Protein AF-X0U096-F1 (afdb_monomer)

Secondary structure (DSSP, 8-state):
-HHHHHHTT--EEEESSS--PPPTTPEEEE-S--SS-EEETTTTEEE--HHHHS--------PPPPPTTTTTTTT--TT-EEEETTTEEEEEEEEEEEEETTEEEEEEEEE-GGG-EEEEEGGGGGGEEE---SSSPPPPPPPTT-THHHHHHHHHHHHHHHHHHHHHHHHHHHHHS--PPPPPP-HHHHHHHTT--SPPPHHHHHHHH-

Solvent-accessible surface area (backbone atoms only — not comparable to full-atom values): 13292 Å² total; per-residue (Å²): 110,70,75,59,34,62,74,66,76,47,58,68,46,83,43,96,58,100,82,73,82,66,58,96,90,44,46,69,50,70,85,75,94,61,88,66,51,54,71,42,78,92,77,73,46,77,47,76,19,70,59,73,74,53,76,75,85,74,81,76,79,80,74,76,82,74,67,74,82,71,57,62,65,80,74,66,50,65,74,38,50,28,32,33,79,83,56,32,37,26,34,30,60,44,81,45,80,45,79,54,94,93,37,84,43,57,25,35,38,31,37,29,37,92,75,40,76,45,77,43,48,63,89,55,46,87,47,49,44,68,57,78,76,90,71,89,77,81,81,77,56,29,45,80,95,48,66,64,44,57,52,48,52,53,53,49,50,54,50,51,54,50,52,52,52,52,50,52,49,53,52,53,52,58,70,72,49,85,77,86,80,81,75,82,81,54,73,68,53,57,56,55,59,67,69,52,94,67,85,78,48,74,70,52,56,50,63,75,72,107

Foldseek 3Di:
DVVVCVVVVQAEDEDADPDDDDDDRYHYDYDDDDDAKDDDVVVRDTGGDPCNVDVDPPPPPDDDPPPVLPPQPVPDDQQFWKQFQPQGIWGWHAKDWDQDPNDTFIWTWTAFPPRDIDTHGPVRCSRMGGDDDPDDDDDHGGDPPDCVVVVVVVVVVVVVVVVVVVVVVVVVVVVPDDDDDDDDDDPVVVVVVVVDPDDDDPVRVVVVVD

Mean predicted aligned error: 16.69 Å

pLDDT: mean 80.75, std 14.33, range [48.0, 97.06]

Organism: NCBI:txid412755

Structure (mmCIF, N/CA/C/O backbone):
data_AF-X0U096-F1
#
_entry.id   AF-X0U096-F1
#
loop_
_atom_site.group_PDB
_atom_site.id
_atom_site.type_symbol
_atom_site.label_atom_id
_atom_site.label_alt_id
_atom_site.label_comp_id
_atom_site.label_asym_id
_atom_site.label_entity_id
_atom_site.label_seq_id
_atom_site.pdbx_PDB_ins_code
_atom_site.Cartn_x
_atom_site.Cartn_y
_atom_site.Cartn_z
_atom_site.occupancy
_atom_site.B_iso_or_equiv
_atom_site.auth_seq_id
_atom_site.auth_comp_id
_atom_site.auth_asym_id
_atom_site.auth_atom_id
_atom_site.pdbx_PDB_model_num
ATOM 1 N N . MET A 1 1 ? 31.420 -24.466 -27.123 1.00 56.25 1 MET A N 1
ATOM 2 C CA . MET A 1 1 ? 31.972 -25.836 -27.016 1.00 56.25 1 MET A CA 1
ATOM 3 C C . MET A 1 1 ? 33.242 -26.018 -27.847 1.00 56.25 1 MET A C 1
ATOM 5 O O . MET A 1 1 ? 34.241 -26.446 -27.288 1.00 56.25 1 MET A O 1
ATOM 9 N N . ALA A 1 2 ? 33.262 -25.615 -29.121 1.00 57.03 2 ALA A N 1
ATOM 10 C CA . ALA A 1 2 ? 34.459 -25.670 -29.972 1.00 57.03 2 ALA A CA 1
ATOM 11 C C . ALA A 1 2 ? 35.692 -24.936 -29.416 1.00 57.03 2 ALA A C 1
ATOM 13 O O . ALA A 1 2 ? 36.782 -25.500 -29.385 1.00 57.03 2 ALA A O 1
ATOM 14 N N . SER A 1 3 ? 35.507 -23.735 -28.854 1.00 54.22 3 SER A N 1
ATOM 15 C CA . SER A 1 3 ? 36.596 -22.979 -28.210 1.00 54.22 3 SER A CA 1
ATOM 16 C C . SER A 1 3 ? 37.216 -23.683 -26.993 1.00 54.22 3 SER A C 1
ATOM 18 O O . SER A 1 3 ? 38.360 -23.419 -26.640 1.00 54.22 3 SER A O 1
ATOM 20 N N . LEU A 1 4 ? 36.464 -24.573 -26.340 1.00 59.16 4 LEU A N 1
ATOM 21 C CA . LEU A 1 4 ? 36.874 -25.313 -25.141 1.00 59.16 4 LEU A CA 1
ATOM 22 C C . LEU A 1 4 ? 37.664 -26.579 -25.524 1.00 59.16 4 LEU A C 1
ATOM 24 O O . LEU A 1 4 ? 38.603 -26.974 -24.834 1.00 59.16 4 LEU A O 1
ATOM 28 N N . LEU A 1 5 ? 37.329 -27.173 -26.675 1.00 58.59 5 LEU A N 1
ATOM 29 C CA . LEU A 1 5 ? 38.036 -28.315 -27.265 1.00 58.59 5 LEU A CA 1
ATOM 30 C C . LEU A 1 5 ? 39.366 -27.900 -27.908 1.00 58.59 5 LEU A C 1
ATOM 32 O O . LEU A 1 5 ? 40.361 -28.605 -27.762 1.00 58.59 5 LEU A O 1
ATOM 36 N N . SER A 1 6 ? 39.432 -26.717 -28.532 1.00 60.00 6 SER A N 1
ATOM 37 C CA . SER A 1 6 ? 40.699 -26.169 -29.035 1.00 60.00 6 SER A CA 1
ATOM 38 C C . SER A 1 6 ? 41.692 -25.839 -27.915 1.00 60.00 6 SER A C 1
ATOM 40 O O . SER A 1 6 ? 42.894 -25.993 -28.099 1.00 60.00 6 SER A O 1
ATOM 42 N N . GLN A 1 7 ? 41.205 -25.402 -26.747 1.00 53.94 7 GLN A N 1
ATOM 43 C CA . GLN A 1 7 ? 42.040 -25.112 -25.572 1.00 53.94 7 GLN A CA 1
ATOM 44 C C . GLN A 1 7 ? 42.578 -26.370 -24.874 1.00 53.94 7 GLN A C 1
ATOM 46 O O . GLN A 1 7 ? 43.543 -26.274 -24.123 1.00 53.94 7 GLN A O 1
ATOM 51 N N . SER A 1 8 ? 41.970 -27.535 -25.113 1.00 55.09 8 SER A N 1
ATOM 52 C CA . SER A 1 8 ? 42.348 -28.820 -24.505 1.00 55.09 8 SER A CA 1
ATOM 53 C C . SER A 1 8 ? 43.098 -29.755 -25.465 1.00 55.09 8 SER A C 1
ATOM 55 O O . SER A 1 8 ? 43.279 -30.926 -25.146 1.00 55.09 8 SER A O 1
ATOM 57 N N . GLU A 1 9 ? 43.547 -29.245 -26.622 1.00 54.66 9 GLU A N 1
ATOM 58 C CA . GLU A 1 9 ? 44.253 -30.000 -27.677 1.00 54.66 9 GLU A CA 1
ATOM 59 C C . GLU A 1 9 ? 43.482 -31.229 -28.201 1.00 54.66 9 GLU A C 1
ATOM 61 O O . GLU A 1 9 ? 44.068 -32.198 -28.686 1.00 54.66 9 GLU A O 1
ATOM 66 N N . ILE A 1 10 ? 42.147 -31.195 -28.148 1.00 62.75 10 ILE A N 1
ATOM 67 C CA . ILE A 1 10 ? 41.306 -32.282 -28.655 1.00 62.75 10 ILE A CA 1
ATOM 68 C C . ILE A 1 10 ? 40.981 -32.020 -30.129 1.00 62.75 10 ILE A C 1
ATOM 70 O O . ILE A 1 10 ? 40.383 -30.996 -30.485 1.00 62.75 10 ILE A O 1
ATOM 74 N N . LEU A 1 11 ? 41.357 -32.971 -30.991 1.00 61.31 11 LEU A N 1
ATOM 75 C CA . LEU A 1 11 ? 41.028 -32.951 -32.415 1.00 61.31 11 LEU A CA 1
ATOM 76 C C . LEU A 1 11 ? 39.510 -32.951 -32.586 1.00 61.31 11 LEU A C 1
ATOM 78 O O . LEU A 1 11 ? 38.836 -33.909 -32.197 1.00 61.31 11 LEU A O 1
ATOM 82 N N . HIS A 1 12 ? 38.983 -31.877 -33.176 1.00 60.69 12 HIS A N 1
ATOM 83 C CA . HIS A 1 12 ? 37.559 -31.762 -33.434 1.00 60.69 12 HIS A CA 1
ATOM 84 C C . HIS A 1 12 ? 37.235 -31.264 -34.837 1.00 60.69 12 HIS A C 1
ATOM 86 O O . HIS A 1 12 ? 38.002 -30.516 -35.442 1.00 60.69 12 HIS A O 1
ATOM 92 N N . LEU A 1 13 ? 36.078 -31.691 -35.342 1.00 64.19 13 LEU A N 1
ATOM 93 C CA . LEU A 1 13 ? 35.561 -31.301 -36.649 1.00 64.19 13 LEU A CA 1
ATOM 94 C C . LEU A 1 13 ? 34.162 -30.708 -36.479 1.00 64.19 13 LEU A C 1
ATOM 96 O O . LEU A 1 13 ? 33.271 -31.350 -35.921 1.00 64.19 13 LEU A O 1
ATOM 100 N N . GLU A 1 14 ? 33.976 -29.472 -36.934 1.00 57.06 14 GLU A N 1
ATOM 101 C CA . GLU A 1 14 ? 32.668 -28.818 -36.970 1.00 57.06 14 GLU A CA 1
ATOM 102 C C . GLU A 1 14 ? 31.986 -29.133 -38.298 1.00 57.06 14 GLU A C 1
ATOM 104 O O . GLU A 1 14 ? 32.526 -28.848 -39.368 1.00 57.06 14 GLU A O 1
ATOM 109 N N . SER A 1 15 ? 30.791 -29.717 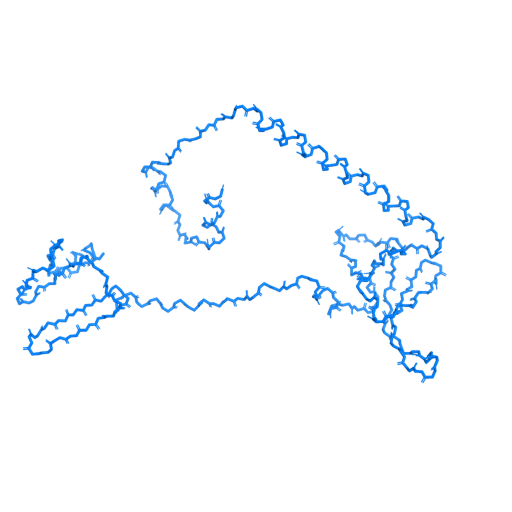-38.252 1.00 58.03 15 SER A N 1
ATOM 110 C CA . SER A 1 15 ? 29.995 -29.917 -39.460 1.00 58.03 15 SER A CA 1
ATOM 111 C C . SER A 1 15 ? 28.531 -29.585 -39.221 1.00 58.03 15 SER A C 1
ATOM 113 O O . SER A 1 15 ? 27.911 -30.014 -38.250 1.00 58.03 15 SER A O 1
ATOM 115 N N . SER A 1 16 ? 27.957 -28.836 -40.158 1.00 52.38 16 SER A N 1
ATOM 116 C CA . SER A 1 16 ? 26.529 -28.522 -40.237 1.00 52.38 16 SER A CA 1
ATOM 117 C C . SER A 1 16 ? 25.703 -29.638 -40.894 1.00 52.38 16 SER A C 1
ATOM 119 O O . SER A 1 16 ? 24.494 -29.490 -41.061 1.00 52.38 16 SER A O 1
ATOM 121 N N . THR A 1 17 ? 26.334 -30.758 -41.272 1.00 54.69 17 THR A N 1
ATOM 122 C CA . THR A 1 17 ? 25.692 -31.868 -41.992 1.00 54.69 17 THR A CA 1
ATOM 123 C C . THR A 1 17 ? 25.567 -33.097 -41.091 1.00 54.69 17 THR A C 1
ATOM 125 O O . THR A 1 17 ? 26.546 -33.537 -40.498 1.00 54.69 17 THR A O 1
ATOM 128 N N . SER A 1 18 ? 24.378 -33.702 -41.026 1.00 54.78 18 SER A N 1
ATOM 129 C CA . SER A 1 18 ? 24.037 -34.809 -40.110 1.00 54.78 18 SER A CA 1
ATOM 130 C C . SER A 1 18 ? 24.712 -36.163 -40.404 1.00 54.78 18 SER A C 1
ATOM 132 O O . SER A 1 18 ? 24.366 -37.155 -39.769 1.00 54.78 18 SER A O 1
ATOM 134 N N . PHE A 1 19 ? 25.645 -36.231 -41.359 1.00 53.72 19 PHE A N 1
ATOM 135 C CA . PHE A 1 19 ? 26.250 -37.477 -41.847 1.00 53.72 19 PHE A CA 1
ATOM 136 C C . PHE A 1 19 ? 27.774 -37.369 -41.946 1.00 53.72 19 PHE A C 1
ATOM 138 O O . PHE A 1 19 ? 28.348 -37.483 -43.028 1.00 53.72 19 PHE A O 1
ATOM 145 N N . VAL A 1 20 ? 28.434 -37.133 -40.814 1.00 62.50 20 VAL A N 1
ATOM 146 C CA . VAL A 1 20 ? 29.897 -37.205 -40.715 1.00 62.50 20 VAL A CA 1
ATOM 147 C C . VAL A 1 20 ? 30.263 -38.354 -39.790 1.00 62.50 20 VAL A C 1
ATOM 149 O O . VAL A 1 20 ? 29.850 -38.374 -38.632 1.00 62.50 20 VAL A O 1
ATOM 152 N N . PHE A 1 21 ? 31.025 -39.313 -40.312 1.00 63.62 21 PHE A N 1
ATOM 153 C CA . PHE A 1 21 ? 31.634 -40.359 -39.500 1.00 63.62 21 PHE A CA 1
ATOM 154 C C . PHE A 1 21 ? 32.950 -39.826 -38.923 1.00 63.62 21 PHE A C 1
ATOM 156 O O . PHE A 1 21 ? 33.774 -39.334 -39.698 1.00 63.62 21 PHE A O 1
ATOM 163 N N . PRO A 1 22 ? 33.148 -39.870 -37.595 1.00 66.19 22 PRO A N 1
ATOM 164 C CA . PRO A 1 22 ? 34.415 -39.477 -36.993 1.00 66.19 22 PRO A CA 1
ATOM 165 C C . PRO A 1 22 ? 35.525 -40.452 -37.402 1.00 66.19 22 PRO A C 1
ATOM 167 O O . PRO A 1 22 ? 35.293 -41.657 -37.503 1.00 66.19 22 PRO A O 1
ATOM 170 N N . GLU A 1 23 ? 36.738 -39.938 -37.604 1.00 68.62 23 GLU A N 1
ATOM 171 C CA . GLU A 1 23 ? 37.937 -40.780 -37.596 1.00 68.62 23 GLU A CA 1
ATOM 172 C C . GLU A 1 23 ? 38.227 -41.273 -36.169 1.00 68.62 23 GLU A C 1
ATOM 174 O O . GLU A 1 23 ? 37.780 -40.678 -35.184 1.00 68.62 23 GLU A O 1
ATOM 179 N N . ASP A 1 24 ? 38.969 -42.375 -36.054 1.00 67.25 24 ASP A N 1
ATOM 180 C CA . ASP A 1 24 ? 39.261 -43.011 -34.768 1.00 67.25 24 ASP A CA 1
ATOM 181 C C . ASP A 1 24 ? 40.032 -42.027 -33.860 1.00 67.25 24 ASP A C 1
ATOM 183 O O . ASP A 1 24 ? 41.137 -41.591 -34.184 1.00 67.25 24 ASP A O 1
ATOM 187 N N . GLY A 1 25 ? 39.423 -41.633 -32.735 1.00 68.06 25 GLY A N 1
ATOM 188 C CA . GLY A 1 25 ? 39.975 -40.642 -31.799 1.00 68.06 25 GLY A CA 1
ATOM 189 C C . GLY A 1 25 ? 39.602 -39.173 -32.060 1.00 68.06 25 GLY A C 1
ATOM 190 O O . GLY A 1 25 ? 40.055 -38.308 -31.310 1.00 68.06 25 GLY A O 1
ATOM 191 N N . ALA A 1 26 ? 38.773 -38.869 -33.064 1.00 71.44 26 ALA A N 1
ATOM 192 C CA . ALA A 1 26 ? 38.303 -37.510 -33.346 1.00 71.44 26 ALA A CA 1
ATOM 193 C C . ALA A 1 26 ? 36.930 -37.215 -32.712 1.00 71.44 26 ALA A C 1
ATOM 195 O O . ALA A 1 26 ? 36.034 -38.060 -32.696 1.00 71.44 26 ALA A O 1
ATOM 196 N N . VAL A 1 27 ? 36.734 -35.983 -32.234 1.00 77.88 27 VAL A N 1
ATOM 197 C CA . VAL A 1 27 ? 35.445 -35.507 -31.707 1.00 77.88 27 VAL A CA 1
ATOM 198 C C . VAL A 1 27 ? 34.715 -34.702 -32.778 1.00 77.88 27 VAL A C 1
ATOM 200 O O . VAL A 1 27 ? 35.223 -33.706 -33.277 1.00 77.88 27 VAL A O 1
ATOM 203 N N . VAL A 1 28 ? 33.490 -35.077 -33.135 1.00 79.75 28 VAL A N 1
ATOM 204 C CA . VAL A 1 28 ? 32.701 -34.303 -34.108 1.00 79.75 28 VAL A CA 1
ATOM 205 C C . VAL A 1 28 ? 31.669 -33.463 -33.368 1.00 79.75 28 VAL A C 1
ATOM 207 O O . VAL A 1 28 ? 30.891 -33.979 -32.567 1.00 79.75 28 VAL A O 1
ATOM 210 N N . LEU A 1 29 ? 31.660 -32.161 -33.649 1.00 77.50 29 LEU A N 1
ATOM 211 C CA . LEU A 1 29 ? 30.646 -31.239 -33.156 1.00 77.50 29 LEU A CA 1
ATOM 212 C C . LEU A 1 29 ? 29.529 -31.121 -34.188 1.00 77.50 29 LEU A C 1
ATOM 214 O O . LEU A 1 29 ? 29.752 -30.698 -35.324 1.00 77.50 29 LEU A O 1
ATOM 218 N N . LEU A 1 30 ? 28.319 -31.476 -33.764 1.00 77.12 30 LEU A N 1
ATOM 219 C CA . LEU A 1 30 ? 27.107 -31.392 -34.568 1.00 77.12 30 LEU A CA 1
ATOM 220 C C . LEU A 1 30 ? 26.117 -30.442 -33.900 1.00 77.12 30 LEU A C 1
ATOM 222 O O . LEU A 1 30 ? 25.922 -30.483 -32.685 1.00 77.12 30 LEU A O 1
ATOM 226 N N . VAL A 1 31 ? 25.453 -29.614 -34.704 1.00 75.69 31 VAL A N 1
ATOM 227 C CA . VAL A 1 31 ? 24.362 -28.754 -34.235 1.00 75.69 31 VAL A CA 1
ATOM 228 C C . VAL A 1 31 ? 23.040 -29.491 -34.436 1.00 75.69 31 VAL A C 1
ATOM 230 O O . VAL A 1 31 ? 22.638 -29.781 -35.561 1.00 75.69 31 VAL A O 1
ATOM 233 N N . GLY A 1 32 ? 22.355 -29.805 -33.339 1.00 76.62 32 GLY A N 1
ATOM 234 C CA . GLY A 1 32 ? 21.080 -30.515 -33.351 1.00 76.62 32 GLY A CA 1
ATOM 235 C C . GLY A 1 32 ? 20.425 -30.538 -31.971 1.00 76.62 32 GLY A C 1
ATOM 236 O O . GLY A 1 32 ? 21.013 -30.101 -30.985 1.00 76.62 32 GLY A O 1
ATOM 237 N N . SER A 1 33 ? 19.191 -31.040 -31.887 1.00 76.75 33 SER A N 1
ATOM 238 C CA . SER A 1 33 ? 18.483 -31.176 -30.608 1.00 76.75 33 SER A CA 1
ATOM 239 C C . SER A 1 33 ? 18.670 -32.585 -30.045 1.00 76.75 33 SER A C 1
ATOM 241 O O . SER A 1 33 ? 18.045 -33.532 -30.521 1.00 76.75 33 SER A O 1
ATOM 243 N N . LEU A 1 34 ? 19.515 -32.723 -29.021 1.00 78.94 34 LEU A N 1
ATOM 244 C CA . LEU A 1 34 ? 19.708 -33.964 -28.268 1.00 78.94 34 LEU A CA 1
ATOM 245 C C . LEU A 1 34 ? 19.460 -33.696 -26.779 1.00 78.94 34 LEU A C 1
ATOM 247 O O . LEU A 1 34 ? 20.020 -32.761 -26.216 1.00 78.94 34 LEU A O 1
ATOM 251 N N . ARG A 1 35 ? 18.588 -34.490 -26.144 1.00 72.75 35 ARG A N 1
ATOM 252 C CA . ARG A 1 35 ? 18.211 -34.282 -24.731 1.00 72.75 35 ARG A CA 1
ATOM 253 C C . ARG A 1 35 ? 19.149 -34.962 -23.733 1.00 72.75 35 ARG A C 1
ATOM 255 O O . ARG A 1 35 ? 19.308 -34.421 -22.648 1.00 72.75 35 ARG A O 1
ATOM 262 N N . HIS A 1 36 ? 19.688 -36.125 -24.094 1.00 77.25 36 HIS A N 1
ATOM 263 C CA . HIS A 1 36 ? 20.621 -36.922 -23.294 1.00 77.25 36 HIS A CA 1
ATOM 264 C C . HIS A 1 36 ? 21.584 -37.651 -24.231 1.00 77.25 36 HIS A C 1
ATOM 266 O O . HIS A 1 36 ? 21.196 -38.037 -25.340 1.00 77.25 36 HIS A O 1
ATOM 272 N N . GLY A 1 37 ? 22.809 -37.855 -23.773 1.00 83.88 37 GLY A N 1
ATOM 273 C CA . GLY A 1 37 ? 23.838 -38.619 -24.456 1.00 83.88 37 GLY A CA 1
ATOM 274 C C . GLY A 1 37 ? 23.533 -40.112 -24.450 1.00 83.88 37 GLY A C 1
ATOM 275 O O . GLY A 1 37 ? 22.792 -40.623 -23.609 1.00 83.88 37 GLY A O 1
ATOM 276 N N . PHE A 1 38 ? 24.093 -40.826 -25.418 1.00 84.38 38 PHE A N 1
ATOM 277 C CA . PHE A 1 38 ? 23.972 -42.277 -25.531 1.00 84.38 38 PHE A CA 1
ATOM 278 C C . PHE A 1 38 ? 25.193 -42.851 -26.250 1.00 84.38 38 PHE A C 1
ATOM 280 O O . PHE A 1 38 ? 25.880 -42.148 -26.989 1.00 84.38 38 PHE A O 1
ATOM 287 N N . SER A 1 39 ? 25.471 -44.139 -26.059 1.00 84.25 39 SER A N 1
ATOM 288 C CA . SER A 1 39 ? 26.582 -44.826 -26.719 1.00 84.25 39 SER A CA 1
ATOM 289 C C . SER A 1 39 ? 26.101 -46.017 -27.540 1.00 84.25 39 SER A C 1
ATOM 291 O O . SER A 1 39 ? 25.103 -46.660 -27.217 1.00 84.25 39 SER A O 1
ATOM 293 N N . TYR A 1 40 ? 26.833 -46.308 -28.614 1.00 81.94 40 TYR A N 1
ATOM 294 C CA . TYR A 1 40 ? 26.712 -47.512 -29.429 1.00 81.94 40 TYR A CA 1
ATOM 295 C C . TYR A 1 40 ? 27.994 -48.340 -29.265 1.00 81.94 40 TYR A C 1
ATOM 297 O O . TYR A 1 40 ? 28.951 -48.155 -30.019 1.00 81.94 40 TYR A O 1
ATOM 305 N N . PRO A 1 41 ? 28.045 -49.268 -28.288 1.00 78.19 41 PRO A N 1
ATOM 306 C CA . PRO A 1 41 ? 29.259 -50.028 -27.988 1.00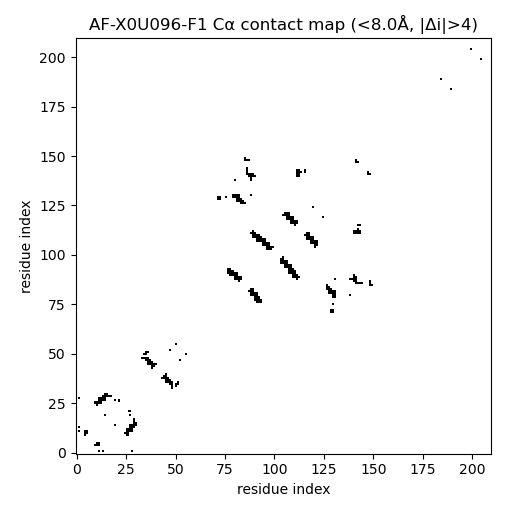 78.19 41 PRO A CA 1
ATOM 307 C C . PRO A 1 41 ? 29.748 -50.908 -29.142 1.00 78.19 41 PRO A C 1
ATOM 309 O O . PRO A 1 41 ? 30.949 -51.126 -29.266 1.00 78.19 41 PRO A O 1
ATOM 312 N N . GLN A 1 42 ? 28.832 -51.398 -29.987 1.00 77.81 42 GLN A N 1
ATOM 313 C CA . GLN A 1 42 ? 29.171 -52.236 -31.144 1.00 77.81 42 GLN A CA 1
ATOM 314 C C . GLN A 1 42 ? 29.998 -51.479 -32.191 1.00 77.81 42 GLN A C 1
ATOM 316 O O . GLN A 1 42 ? 30.914 -52.056 -32.765 1.00 77.81 42 GLN A O 1
ATOM 321 N N . GLU A 1 43 ? 29.730 -50.183 -32.357 1.00 76.44 43 GLU A N 1
ATOM 322 C CA . GLU A 1 43 ? 30.429 -49.303 -33.302 1.00 76.44 43 GLU A CA 1
ATOM 323 C C . GLU A 1 43 ? 31.510 -48.446 -32.616 1.00 76.44 43 GLU A C 1
ATOM 325 O O . GLU A 1 43 ? 32.176 -47.655 -33.271 1.00 76.44 43 GLU A O 1
ATOM 330 N N . LYS A 1 44 ? 31.697 -48.586 -31.292 1.00 79.19 44 LYS A N 1
ATOM 331 C CA . LYS A 1 44 ? 32.593 -47.758 -30.455 1.00 79.19 44 LYS A CA 1
ATOM 332 C C . LYS A 1 44 ? 32.326 -46.245 -30.536 1.00 79.19 44 LYS A C 1
ATOM 334 O O . LYS A 1 44 ? 33.234 -45.443 -30.338 1.00 79.19 44 LYS A O 1
ATOM 339 N N . ILE A 1 45 ? 31.075 -45.843 -30.759 1.00 80.62 45 ILE A N 1
ATOM 340 C CA . ILE A 1 45 ? 30.680 -44.429 -30.861 1.00 80.62 45 ILE A CA 1
ATOM 341 C C . ILE A 1 45 ? 29.953 -43.994 -29.585 1.00 80.62 45 ILE A C 1
ATOM 343 O O . ILE A 1 45 ? 29.107 -44.722 -29.059 1.00 80.62 45 ILE A O 1
ATOM 347 N N . ALA A 1 46 ? 30.243 -42.784 -29.104 1.00 83.44 46 ALA A N 1
ATOM 348 C CA . ALA A 1 46 ? 29.526 -42.141 -28.008 1.00 83.44 46 ALA A CA 1
ATOM 349 C C . ALA A 1 46 ? 29.048 -40.741 -28.417 1.00 83.44 46 ALA A C 1
ATOM 351 O O . ALA A 1 46 ? 29.789 -39.979 -29.032 1.00 83.44 46 ALA A O 1
ATOM 352 N N . PHE A 1 47 ? 27.811 -40.414 -28.048 1.00 84.06 47 PHE A N 1
ATOM 353 C CA . PHE A 1 47 ? 27.190 -39.109 -28.239 1.00 84.06 47 PHE A CA 1
ATOM 354 C C . PHE A 1 47 ? 26.979 -38.449 -26.883 1.00 84.06 47 PHE A C 1
ATOM 356 O O . PHE A 1 47 ? 26.431 -39.067 -25.969 1.00 84.06 47 PHE A O 1
ATOM 363 N N . PHE A 1 48 ? 27.354 -37.179 -26.781 1.00 83.56 48 PHE A N 1
ATOM 364 C CA . PHE A 1 48 ? 27.144 -36.356 -25.596 1.00 83.56 48 PHE A CA 1
ATOM 365 C C . PHE A 1 48 ? 26.281 -35.153 -25.965 1.00 83.56 48 PHE A C 1
ATOM 367 O O . PHE A 1 48 ? 26.509 -34.512 -26.992 1.00 83.56 48 PHE A O 1
ATOM 374 N N . SER A 1 49 ? 25.280 -34.855 -25.143 1.00 84.69 49 SER A N 1
ATOM 375 C CA . SER A 1 49 ? 24.537 -33.602 -25.217 1.00 84.69 49 SER A CA 1
ATOM 376 C C . SER A 1 49 ? 25.200 -32.540 -24.343 1.00 84.69 49 SER A C 1
ATOM 378 O O . SER A 1 49 ? 25.963 -32.848 -23.426 1.00 84.69 49 SER A O 1
ATOM 380 N N . GLU A 1 50 ? 24.866 -31.275 -24.593 1.00 78.38 50 GLU A N 1
ATOM 381 C CA . GLU A 1 50 ? 25.320 -30.149 -23.770 1.00 78.38 50 GLU A CA 1
ATOM 382 C C . GLU A 1 50 ? 25.006 -30.373 -22.281 1.00 78.38 50 GLU A C 1
ATOM 384 O O . GLU A 1 50 ? 25.844 -30.117 -21.424 1.00 78.38 50 GLU A O 1
ATOM 389 N N . LYS A 1 51 ? 23.848 -30.965 -21.973 1.00 73.75 51 LYS A N 1
ATOM 390 C CA . LYS A 1 51 ? 23.410 -31.235 -20.598 1.00 73.75 51 LYS A CA 1
ATOM 391 C C . LYS A 1 51 ? 24.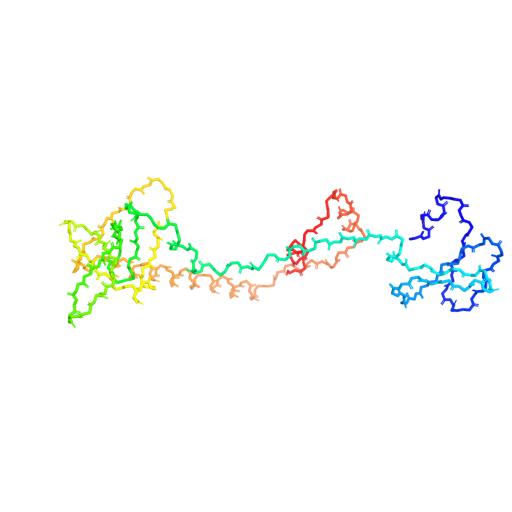181 -32.350 -19.892 1.00 73.75 51 LYS A C 1
ATOM 393 O O . LYS A 1 51 ? 24.177 -32.377 -18.668 1.00 73.75 51 LYS A O 1
ATOM 398 N N . ASP A 1 52 ? 24.821 -33.261 -20.630 1.00 73.50 52 ASP A N 1
ATOM 399 C CA . ASP A 1 52 ? 25.654 -34.314 -20.024 1.00 73.50 52 ASP A CA 1
ATOM 400 C C . ASP A 1 52 ? 27.037 -33.788 -19.623 1.00 73.50 52 ASP A C 1
ATOM 402 O O . ASP A 1 52 ? 27.727 -34.401 -18.812 1.00 73.50 52 ASP A O 1
ATOM 406 N N . ILE A 1 53 ? 27.456 -32.672 -20.224 1.00 71.75 53 ILE A N 1
ATOM 407 C CA . ILE A 1 53 ? 28.777 -32.064 -20.029 1.00 71.75 53 ILE A CA 1
ATOM 408 C C . ILE A 1 53 ? 28.680 -30.879 -19.071 1.00 71.75 53 ILE A C 1
ATOM 410 O O . ILE A 1 53 ? 29.545 -30.694 -18.217 1.00 71.75 53 ILE A O 1
ATOM 414 N N . PHE A 1 54 ? 27.602 -30.107 -19.180 1.00 66.81 54 PHE A N 1
ATOM 415 C CA . PHE A 1 54 ? 27.291 -28.990 -18.305 1.00 66.81 54 PHE A CA 1
ATOM 416 C C . PHE A 1 54 ? 26.160 -29.407 -17.360 1.00 66.81 54 PHE A C 1
ATOM 418 O O . PHE A 1 54 ? 24.978 -29.173 -17.615 1.00 66.81 54 PHE A O 1
ATOM 425 N N . THR A 1 55 ? 26.530 -30.076 -16.266 1.00 50.94 55 THR A N 1
ATOM 426 C CA . THR A 1 55 ? 25.601 -30.449 -15.192 1.00 50.94 55 THR A CA 1
ATOM 427 C C . THR A 1 55 ? 25.153 -29.194 -14.440 1.00 50.94 55 THR A C 1
ATOM 429 O O . THR A 1 55 ? 25.752 -28.809 -13.440 1.00 50.94 55 THR A O 1
ATOM 432 N N . GLU A 1 56 ? 24.091 -28.539 -14.902 1.00 52.28 56 GLU A N 1
ATOM 433 C CA . GLU A 1 56 ? 23.405 -27.511 -14.118 1.00 52.28 56 GLU A CA 1
ATOM 434 C C . GLU A 1 56 ? 22.287 -28.149 -13.281 1.00 52.28 56 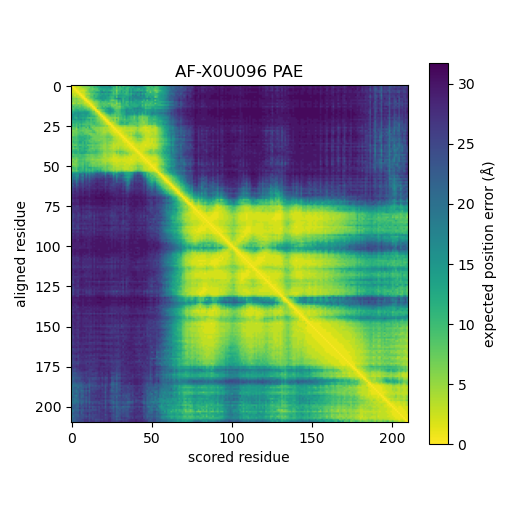GLU A C 1
ATOM 436 O O . GLU A 1 56 ? 21.128 -28.216 -13.698 1.00 52.28 56 GLU A O 1
ATOM 441 N N . GLU A 1 57 ? 22.596 -28.580 -12.055 1.00 48.88 57 GLU A N 1
ATOM 442 C CA . GLU A 1 57 ? 21.556 -28.714 -11.027 1.00 48.88 57 GLU A CA 1
ATOM 443 C C . GLU A 1 57 ? 21.136 -27.312 -10.558 1.00 48.88 57 GLU A C 1
ATOM 445 O O . GLU A 1 57 ? 21.553 -26.813 -9.512 1.00 48.88 57 GLU A O 1
ATOM 450 N N . LYS A 1 58 ? 20.283 -26.642 -11.339 1.00 48.88 58 LYS A N 1
ATOM 451 C CA . LYS A 1 58 ? 19.581 -25.445 -10.864 1.00 48.88 58 LYS A CA 1
ATOM 452 C C . LYS A 1 58 ? 18.460 -25.876 -9.924 1.00 48.88 58 LYS A C 1
ATOM 454 O O . LYS A 1 58 ? 17.355 -26.212 -10.348 1.00 48.88 58 LYS A O 1
ATOM 459 N N . VAL A 1 59 ? 18.736 -25.836 -8.620 1.00 48.00 59 VAL A N 1
ATOM 460 C CA . VAL A 1 59 ? 17.699 -25.893 -7.583 1.00 48.00 59 VAL A CA 1
ATOM 461 C C . VAL A 1 59 ? 16.927 -24.573 -7.616 1.00 48.00 59 VAL A C 1
ATOM 463 O O . VAL A 1 59 ? 17.228 -23.624 -6.894 1.00 48.00 59 VAL A O 1
ATOM 466 N N . ILE A 1 60 ? 15.917 -24.494 -8.481 1.00 49.91 60 ILE A N 1
ATOM 467 C CA . ILE A 1 60 ? 14.975 -23.374 -8.503 1.00 49.91 60 ILE A CA 1
ATOM 468 C C . ILE A 1 60 ? 14.049 -23.536 -7.295 1.00 49.91 60 ILE A C 1
ATOM 470 O O . ILE A 1 60 ? 13.035 -24.232 -7.346 1.00 49.91 60 ILE A O 1
ATOM 474 N N . VAL A 1 61 ? 14.393 -22.899 -6.174 1.00 51.00 61 VAL A N 1
ATOM 475 C CA . VAL A 1 61 ? 13.474 -22.782 -5.036 1.00 51.00 61 VAL A CA 1
ATOM 476 C C . VAL A 1 61 ? 12.441 -21.705 -5.370 1.00 51.00 61 VAL A C 1
ATOM 478 O O . VAL A 1 61 ? 12.589 -20.543 -4.996 1.00 51.00 61 VAL A O 1
ATOM 481 N N . SER A 1 62 ? 11.372 -22.078 -6.079 1.00 48.81 62 SER A N 1
ATOM 482 C CA . SER A 1 62 ? 10.239 -21.178 -6.296 1.00 48.81 62 SER A CA 1
ATOM 483 C C . SER A 1 62 ? 9.505 -20.965 -4.968 1.00 48.81 62 SER A C 1
ATOM 485 O O . SER A 1 62 ? 8.727 -21.815 -4.524 1.00 48.81 62 SER A O 1
ATOM 487 N N . ARG A 1 63 ? 9.739 -19.835 -4.297 1.00 59.59 63 ARG A N 1
ATOM 488 C CA . ARG A 1 63 ? 8.845 -19.397 -3.220 1.00 59.59 63 ARG A CA 1
ATOM 489 C C . ARG A 1 63 ? 7.620 -18.761 -3.858 1.00 59.59 63 ARG A C 1
ATOM 491 O O . ARG A 1 63 ? 7.731 -17.768 -4.567 1.00 59.59 63 ARG A O 1
ATOM 498 N N . LEU A 1 64 ? 6.452 -19.346 -3.598 1.00 54.94 64 LEU A N 1
ATOM 499 C CA . LEU A 1 64 ? 5.175 -18.742 -3.968 1.00 54.94 64 LEU A CA 1
ATOM 500 C C . LEU A 1 64 ? 5.098 -17.328 -3.366 1.00 54.94 64 LEU A C 1
ATOM 502 O O . LEU A 1 64 ? 5.399 -17.173 -2.176 1.00 54.94 64 LEU A O 1
ATOM 506 N N . PRO A 1 65 ? 4.687 -16.309 -4.140 1.00 54.94 65 PRO A N 1
ATOM 507 C CA . PRO A 1 65 ? 4.516 -14.968 -3.610 1.00 54.94 65 PRO A CA 1
ATOM 508 C C . PRO A 1 65 ? 3.466 -15.014 -2.498 1.00 54.94 65 PRO A C 1
ATOM 510 O O . PRO A 1 65 ? 2.317 -15.418 -2.704 1.00 54.94 65 PRO A O 1
ATOM 513 N N . ALA A 1 66 ? 3.878 -14.643 -1.286 1.00 56.53 66 ALA A N 1
ATOM 514 C CA . ALA A 1 66 ? 2.979 -14.563 -0.150 1.00 56.53 66 ALA A CA 1
ATOM 515 C C . ALA A 1 66 ? 1.888 -13.536 -0.469 1.00 56.53 66 ALA A C 1
ATOM 517 O O . ALA A 1 66 ? 2.184 -12.373 -0.734 1.00 56.53 66 ALA A O 1
ATOM 518 N N . LYS A 1 67 ? 0.619 -13.963 -0.446 1.00 51.84 67 LYS A N 1
ATOM 519 C CA . LYS A 1 67 ? -0.522 -13.050 -0.567 1.00 51.84 67 LYS A CA 1
ATOM 520 C C . LYS A 1 67 ? -0.410 -11.996 0.548 1.00 51.84 67 LYS A C 1
ATOM 522 O O . LYS A 1 67 ? -0.522 -12.372 1.717 1.00 51.84 67 LYS A O 1
ATOM 527 N N . PRO A 1 68 ? -0.232 -10.702 0.225 1.00 55.50 68 PRO A N 1
ATOM 528 C CA . PRO A 1 68 ? 0.091 -9.676 1.219 1.00 55.50 68 PRO A CA 1
ATOM 529 C C . PRO A 1 68 ? -1.031 -9.438 2.240 1.00 55.50 68 PRO A C 1
ATOM 531 O O . PRO A 1 68 ? -0.785 -8.926 3.321 1.00 55.50 68 PRO A O 1
ATOM 534 N N . PHE A 1 69 ? -2.267 -9.852 1.950 1.00 48.84 69 PHE A N 1
ATOM 535 C CA . PHE A 1 69 ? -3.417 -9.521 2.793 1.00 48.84 69 PHE A CA 1
ATOM 536 C C . PHE A 1 69 ? -3.509 -10.333 4.103 1.00 48.84 69 PHE A C 1
ATOM 538 O O . PHE A 1 69 ? -4.034 -9.835 5.092 1.00 48.84 69 PHE A O 1
ATOM 545 N N . LEU A 1 70 ? -2.987 -11.567 4.143 1.00 50.03 70 LEU A N 1
ATOM 546 C CA . LEU A 1 70 ? -3.126 -12.462 5.310 1.00 50.03 70 LEU A CA 1
ATOM 547 C C . LEU A 1 70 ? -1.965 -12.376 6.315 1.00 50.03 70 LEU A C 1
ATOM 549 O O . LEU A 1 70 ? -2.065 -12.924 7.412 1.00 50.03 70 LEU A O 1
ATOM 553 N N . SER A 1 71 ? -0.858 -11.713 5.974 1.00 54.69 71 SER A N 1
ATOM 554 C CA . SER A 1 71 ? 0.323 -11.635 6.846 1.00 54.69 71 SER A CA 1
ATOM 555 C C . SER A 1 71 ? 0.192 -10.576 7.945 1.00 54.69 71 SER A C 1
ATOM 557 O O . SER A 1 71 ? 0.687 -10.791 9.047 1.00 54.69 71 SER A O 1
ATOM 559 N N . HIS A 1 72 ? -0.524 -9.475 7.699 1.00 59.91 72 HIS A N 1
ATOM 560 C CA . HIS A 1 72 ? -0.532 -8.312 8.598 1.00 59.91 72 HIS A CA 1
ATOM 561 C C . HIS A 1 72 ? -1.149 -8.557 9.985 1.00 59.91 72 HIS A C 1
ATOM 563 O O . HIS A 1 72 ? -0.838 -7.824 10.924 1.00 59.91 72 HIS A O 1
ATOM 569 N N . PHE A 1 73 ? -1.990 -9.584 10.130 1.00 63.25 73 PHE A N 1
ATOM 570 C CA . PHE A 1 73 ? -2.648 -9.917 11.397 1.00 63.25 73 PHE A CA 1
ATOM 571 C C . PHE A 1 73 ? -1.897 -10.931 12.256 1.00 63.25 73 PHE A C 1
ATOM 573 O O . PHE A 1 73 ? -2.108 -10.959 13.466 1.00 63.25 73 PHE A O 1
ATOM 580 N N . ARG A 1 74 ? -1.003 -11.744 11.672 1.00 66.12 74 ARG A N 1
ATOM 581 C CA . ARG A 1 74 ? -0.218 -12.725 12.449 1.00 66.12 74 ARG A CA 1
ATOM 582 C C . ARG A 1 74 ? 0.711 -12.045 13.457 1.00 66.12 74 ARG A C 1
ATOM 584 O O . ARG A 1 74 ? 1.037 -12.645 14.476 1.00 66.12 74 ARG A O 1
ATOM 591 N N . ASP A 1 75 ? 1.060 -10.788 13.195 1.00 71.88 75 ASP A N 1
ATOM 592 C CA . ASP A 1 75 ? 1.989 -9.995 13.998 1.00 71.88 75 ASP A CA 1
ATOM 593 C C . ASP A 1 75 ? 1.294 -8.937 14.873 1.00 71.88 75 ASP A C 1
ATOM 595 O O . ASP A 1 75 ? 1.959 -8.018 15.362 1.00 71.88 75 ASP A O 1
ATOM 599 N N . LEU A 1 76 ? -0.034 -8.993 15.036 1.00 80.12 76 LEU A N 1
ATOM 600 C CA . LEU A 1 76 ? -0.764 -8.023 15.854 1.00 80.12 76 LEU A CA 1
ATOM 601 C C . LEU A 1 76 ? -0.648 -8.380 17.343 1.00 80.12 76 LEU A C 1
ATOM 603 O O . LEU A 1 76 ? -1.032 -9.472 17.760 1.00 80.12 76 LEU A O 1
ATOM 607 N N . LYS A 1 77 ? -0.128 -7.455 18.154 1.00 85.12 77 LYS A N 1
ATOM 608 C CA . LYS A 1 77 ? 0.018 -7.621 19.609 1.00 85.12 77 LYS A CA 1
ATOM 609 C C . LYS A 1 77 ? -0.805 -6.583 20.359 1.00 85.12 77 LYS A C 1
ATOM 611 O O . LYS A 1 77 ? -0.983 -5.472 19.870 1.00 85.12 77 LYS A O 1
ATOM 616 N N . GLY A 1 78 ? -1.271 -6.930 21.560 1.00 88.00 78 GLY A N 1
ATOM 617 C CA . GLY A 1 78 ? -1.905 -5.959 22.457 1.00 88.00 78 GLY A CA 1
ATOM 618 C C . GLY A 1 78 ? -0.989 -4.748 22.667 1.00 88.00 78 GLY A C 1
ATOM 619 O O . GLY A 1 78 ? 0.196 -4.912 22.958 1.00 88.00 78 GLY A O 1
ATOM 620 N N . GLY A 1 79 ? -1.526 -3.548 22.459 1.00 88.88 79 GLY A N 1
ATOM 621 C CA . GLY A 1 79 ? -0.789 -2.285 22.425 1.00 88.88 79 GLY A CA 1
ATOM 622 C C . GLY A 1 79 ? -0.393 -1.798 21.023 1.00 88.88 79 GLY A C 1
ATOM 623 O O . GLY A 1 79 ? 0.129 -0.689 20.901 1.00 88.88 79 GLY A O 1
ATOM 624 N N . ASP A 1 80 ? -0.640 -2.569 19.960 1.00 90.69 80 ASP A N 1
ATOM 625 C CA . ASP A 1 80 ? -0.436 -2.103 18.585 1.00 90.69 80 ASP A CA 1
ATOM 626 C C . ASP A 1 80 ? -1.534 -1.117 18.158 1.00 90.69 80 ASP A C 1
ATOM 628 O O . ASP A 1 80 ? -2.700 -1.232 18.534 1.00 90.69 80 ASP A O 1
ATOM 632 N N . TYR A 1 81 ? -1.172 -0.158 17.306 1.00 92.12 81 TYR A N 1
ATOM 633 C CA . TYR A 1 81 ? -2.147 0.725 16.670 1.00 92.12 81 TYR A CA 1
ATOM 634 C C . TYR A 1 81 ? -2.787 0.028 15.473 1.00 92.12 81 TYR A C 1
ATOM 636 O O . TYR A 1 81 ? -2.109 -0.603 14.656 1.00 92.12 81 TYR A O 1
ATOM 644 N N . VAL A 1 82 ? -4.095 0.192 15.339 1.00 92.06 82 VAL A N 1
ATOM 645 C CA . VAL A 1 82 ? -4.891 -0.357 14.243 1.00 92.06 82 VAL A CA 1
ATOM 646 C C . VAL A 1 82 ? -5.746 0.729 13.619 1.00 92.06 82 VAL A C 1
ATOM 648 O O . VAL A 1 82 ? -6.122 1.698 14.271 1.00 92.06 82 VAL A O 1
ATOM 651 N N . VAL A 1 83 ? -6.053 0.569 12.341 1.00 92.62 83 VAL A N 1
ATOM 652 C CA . VAL A 1 83 ? -6.982 1.417 11.603 1.00 92.62 83 VAL A CA 1
ATOM 653 C C . VAL A 1 83 ? -8.238 0.610 11.344 1.00 92.62 83 VAL A C 1
ATOM 655 O O . VAL A 1 83 ? -8.180 -0.411 10.665 1.00 92.62 83 VAL A O 1
ATOM 658 N N . HIS A 1 84 ? -9.369 1.083 11.850 1.00 93.06 84 HIS A N 1
ATOM 659 C CA . HIS A 1 84 ? -10.677 0.616 11.413 1.00 93.06 84 HIS A CA 1
ATOM 660 C C . HIS A 1 84 ? -11.151 1.469 10.231 1.00 93.06 84 HIS A C 1
ATOM 662 O O . HIS A 1 84 ? -11.065 2.701 10.283 1.00 93.06 84 HIS A O 1
ATOM 668 N N . ALA A 1 85 ? -11.694 0.843 9.186 1.00 91.56 85 ALA A N 1
ATOM 669 C CA . ALA A 1 85 ? -12.158 1.523 7.973 1.00 91.56 85 ALA A CA 1
ATOM 670 C C . ALA A 1 85 ? -13.119 2.696 8.273 1.00 91.56 85 ALA A C 1
ATOM 672 O O . ALA A 1 85 ? -12.983 3.795 7.712 1.00 91.56 85 ALA A O 1
ATOM 673 N N . ASP A 1 86 ? -14.043 2.494 9.213 1.00 90.75 86 ASP A N 1
ATOM 674 C CA . ASP A 1 86 ? -15.074 3.481 9.570 1.00 90.75 86 ASP A CA 1
ATOM 675 C C . ASP A 1 86 ? -14.732 4.415 10.729 1.00 90.75 86 ASP A C 1
ATOM 677 O O . ASP A 1 86 ? -15.147 5.571 10.701 1.00 90.75 86 ASP A O 1
ATOM 681 N N . TYR A 1 87 ? -13.950 3.965 11.710 1.00 91.19 87 TYR A N 1
ATOM 682 C CA . TYR A 1 87 ? -13.733 4.713 12.956 1.00 91.19 87 TYR A CA 1
ATOM 683 C C . TYR A 1 87 ? -12.326 5.314 13.077 1.00 91.19 87 TYR A C 1
ATOM 685 O O . TYR A 1 87 ? -12.088 6.184 13.916 1.00 91.19 87 TYR A O 1
ATOM 693 N N . GLY A 1 88 ? -11.397 4.908 12.210 1.00 92.50 88 GLY A N 1
ATOM 694 C CA . GLY A 1 88 ? -10.035 5.426 12.181 1.00 92.50 88 GLY A CA 1
ATOM 695 C C . GLY A 1 88 ? -9.100 4.719 13.149 1.00 92.50 88 GLY A C 1
ATOM 696 O O . GLY A 1 88 ? -9.251 3.523 13.409 1.00 92.50 88 GLY A O 1
ATOM 697 N N . ILE A 1 89 ? -8.100 5.456 13.633 1.00 93.62 89 ILE A N 1
ATOM 698 C CA . ILE A 1 89 ? -6.968 4.905 14.379 1.00 93.62 89 ILE A CA 1
ATOM 699 C C . ILE A 1 89 ? -7.353 4.662 15.842 1.00 93.62 89 ILE A C 1
ATOM 701 O O . ILE A 1 89 ? -7.753 5.593 16.546 1.00 93.62 89 ILE A O 1
ATOM 705 N N . GLY A 1 90 ? -7.178 3.419 16.281 1.00 94.06 90 GLY A N 1
ATOM 706 C CA . GLY A 1 90 ? -7.383 2.938 17.644 1.00 94.06 90 GLY A CA 1
ATOM 707 C C . GLY A 1 90 ? -6.191 2.118 18.146 1.00 94.06 90 GLY A C 1
ATOM 708 O O . GLY A 1 90 ? -5.263 1.809 17.395 1.00 94.06 90 GLY A O 1
ATOM 709 N N . LEU A 1 91 ? -6.221 1.765 19.426 1.00 93.81 91 LEU A N 1
ATOM 710 C CA . LEU A 1 91 ? -5.262 0.893 20.095 1.00 93.81 91 LEU A CA 1
ATOM 711 C C . LEU A 1 91 ? -5.878 -0.498 20.264 1.00 93.81 91 LEU A C 1
ATOM 713 O O . LEU A 1 91 ? -6.917 -0.642 20.901 1.00 93.81 91 LEU A O 1
ATOM 717 N N . PHE A 1 92 ? -5.251 -1.527 19.709 1.00 93.62 92 PHE A N 1
ATOM 718 C CA . PHE A 1 92 ? -5.708 -2.903 19.864 1.00 93.62 92 PHE A CA 1
ATOM 719 C C . PHE A 1 92 ? -5.341 -3.438 21.251 1.00 93.62 92 PHE A C 1
ATOM 721 O O . PHE A 1 92 ? -4.175 -3.408 21.636 1.00 93.62 92 PHE A O 1
ATOM 728 N N . MET A 1 93 ? -6.320 -3.962 21.988 1.00 92.88 93 MET A N 1
ATOM 729 C CA . MET A 1 93 ? -6.108 -4.514 23.331 1.00 92.88 93 MET A CA 1
ATOM 730 C C . MET A 1 93 ? -5.979 -6.033 23.339 1.00 92.88 93 MET A C 1
ATOM 732 O O . MET A 1 93 ? -5.194 -6.575 24.117 1.00 92.88 93 MET A O 1
ATOM 736 N N . GLY A 1 94 ? -6.705 -6.728 22.463 1.00 89.88 94 GLY A N 1
ATOM 737 C CA . GLY A 1 94 ? -6.679 -8.184 22.402 1.00 89.88 94 GLY A CA 1
ATOM 738 C C . GLY A 1 94 ? -7.974 -8.792 21.879 1.00 89.88 94 GLY A C 1
ATOM 739 O O . GLY A 1 94 ? -8.871 -8.097 21.402 1.00 89.88 94 GLY A O 1
ATOM 740 N N . LEU A 1 95 ? -8.048 -10.116 21.989 1.00 89.44 95 LEU A N 1
ATOM 741 C CA . LEU A 1 95 ? -9.251 -10.906 21.742 1.00 89.44 95 LEU A CA 1
ATOM 742 C C . LEU A 1 95 ? -10.037 -11.070 23.048 1.00 89.44 95 LEU A C 1
ATOM 744 O O . LEU A 1 95 ? -9.461 -11.385 24.089 1.00 89.44 95 LEU A O 1
ATOM 748 N N . MET A 1 96 ? -11.354 -10.912 22.974 1.00 86.81 96 MET A N 1
ATOM 749 C CA . MET A 1 96 ? -12.294 -11.095 24.073 1.00 86.81 96 MET A CA 1
ATOM 750 C C . MET A 1 96 ? -13.408 -12.058 23.656 1.00 86.81 96 MET A C 1
ATOM 752 O O . MET A 1 96 ? -13.905 -12.020 22.531 1.00 86.81 96 MET A O 1
ATOM 756 N N . LYS A 1 97 ? -13.818 -12.926 24.582 1.00 88.25 97 LYS A N 1
ATOM 757 C CA . LYS A 1 97 ? -14.981 -13.803 24.419 1.00 88.25 97 LYS A CA 1
ATOM 758 C C . LYS A 1 97 ? -16.165 -13.183 25.136 1.00 88.25 97 LYS A C 1
ATOM 760 O O . LYS A 1 97 ? -16.066 -12.885 26.323 1.00 88.25 97 LYS A O 1
ATOM 765 N N . MET A 1 98 ? -17.267 -13.004 24.421 1.00 86.62 98 MET A N 1
ATOM 766 C CA . MET A 1 98 ? -18.511 -12.480 24.975 1.00 86.62 98 MET A CA 1
ATOM 767 C C . MET A 1 98 ? -19.654 -13.434 24.643 1.00 86.62 98 MET A C 1
ATOM 769 O O . MET A 1 98 ? -19.745 -13.954 23.528 1.00 86.62 98 MET A O 1
ATOM 773 N N . GLU A 1 99 ? -20.534 -13.665 25.612 1.00 85.94 99 GLU A N 1
ATOM 774 C CA . GLU A 1 99 ? -21.753 -14.434 25.393 1.00 85.94 99 GLU A CA 1
ATOM 775 C C . GLU A 1 99 ? -22.859 -13.489 24.916 1.00 85.94 99 GLU A C 1
ATOM 777 O O . GLU A 1 99 ? -23.311 -12.611 25.649 1.00 85.94 99 GLU A O 1
ATOM 782 N N . ILE A 1 100 ? -23.282 -13.656 23.664 1.00 82.44 100 ILE A N 1
ATOM 783 C CA . ILE A 1 100 ? -24.361 -12.878 23.050 1.00 82.44 100 ILE A CA 1
ATOM 784 C C . ILE A 1 100 ? -25.375 -13.876 22.498 1.00 82.44 100 ILE A C 1
ATOM 786 O O . ILE A 1 100 ? -25.009 -14.810 21.786 1.00 82.44 100 ILE A O 1
ATOM 790 N N . GLU A 1 101 ? -26.654 -13.710 22.847 1.00 78.88 101 GLU A N 1
ATOM 791 C CA . GLU A 1 101 ? -27.744 -14.597 22.398 1.00 78.88 101 GLU A CA 1
ATOM 792 C C . GLU A 1 101 ? -27.514 -16.090 22.724 1.00 78.88 101 GLU A C 1
ATOM 794 O O . GLU A 1 101 ? -27.850 -16.968 21.929 1.00 78.88 101 GLU A O 1
ATOM 799 N N . ARG A 1 102 ? -26.935 -16.399 23.898 1.00 79.19 102 ARG A N 1
ATOM 800 C CA . ARG A 1 102 ? -26.582 -17.772 24.334 1.00 79.19 102 ARG A CA 1
ATOM 801 C C . ARG A 1 102 ? -25.546 -18.473 23.442 1.00 79.19 102 ARG A C 1
ATOM 803 O O . ARG A 1 102 ? -25.440 -19.700 23.454 1.00 79.19 102 ARG A O 1
ATOM 810 N N . LYS A 1 103 ? -24.793 -17.712 22.643 1.00 82.31 103 LYS A N 1
ATOM 811 C CA . LYS A 1 103 ? -23.650 -18.195 21.863 1.00 82.31 103 LYS A CA 1
ATOM 812 C C . LYS A 1 103 ? -22.398 -17.429 22.273 1.00 82.31 103 LYS A C 1
ATOM 814 O O . LYS A 1 103 ? -22.396 -16.201 22.328 1.00 82.31 103 LYS A O 1
ATOM 819 N N . ASN A 1 104 ? -21.318 -18.163 22.513 1.00 84.19 104 ASN A N 1
ATOM 820 C CA . ASN A 1 104 ? -20.004 -17.569 22.725 1.00 84.19 104 ASN A CA 1
ATOM 821 C C . ASN A 1 104 ? -19.472 -17.069 21.384 1.00 84.19 104 ASN A C 1
ATOM 823 O O . ASN A 1 104 ? -19.216 -17.873 20.487 1.00 84.19 104 ASN A O 1
ATOM 827 N N . ARG A 1 105 ? -19.322 -15.752 21.251 1.00 87.75 105 ARG A N 1
ATOM 828 C CA . ARG A 1 105 ? -18.717 -15.111 20.084 1.00 87.75 105 ARG A CA 1
ATOM 829 C C . ARG A 1 105 ? -17.395 -14.459 20.483 1.00 87.75 105 ARG A C 1
ATOM 831 O O . ARG A 1 105 ? -17.215 -14.014 21.619 1.00 87.75 105 ARG A O 1
ATOM 838 N N . GLU A 1 106 ? -16.462 -14.442 19.540 1.00 88.88 106 GLU A N 1
ATOM 839 C CA . GLU A 1 106 ? -15.150 -13.822 19.700 1.00 88.88 106 GLU A CA 1
ATOM 840 C C . GLU A 1 106 ? -15.158 -12.426 19.074 1.00 88.88 106 GLU A C 1
ATOM 842 O O . GLU A 1 106 ? -15.640 -12.225 17.956 1.00 88.88 106 GLU A O 1
ATOM 847 N N . PHE A 1 107 ? -14.610 -11.471 19.814 1.00 91.12 107 PHE A N 1
ATOM 848 C CA . PHE A 1 107 ? -14.476 -10.077 19.423 1.00 91.12 107 PHE A CA 1
ATOM 849 C C . PHE A 1 107 ? -13.037 -9.630 19.628 1.00 91.12 107 PHE A C 1
ATOM 851 O O . PHE A 1 107 ? -12.330 -10.152 20.490 1.00 91.12 107 PHE A O 1
ATOM 858 N N . ILE A 1 108 ? -12.610 -8.628 18.875 1.00 91.56 108 ILE A N 1
ATOM 859 C CA . ILE A 1 108 ? -11.422 -7.850 19.205 1.00 91.56 108 ILE A CA 1
ATOM 860 C C . ILE A 1 108 ? -11.827 -6.563 19.921 1.00 91.56 108 ILE A C 1
ATOM 862 O O . ILE A 1 108 ? -12.819 -5.929 19.560 1.00 91.56 108 ILE A O 1
ATOM 866 N N . GLU A 1 109 ? -11.055 -6.179 20.933 1.00 93.50 109 GLU A N 1
ATOM 867 C CA . GLU A 1 109 ? -11.234 -4.922 21.660 1.00 93.50 109 GLU A CA 1
ATOM 868 C C . GLU A 1 109 ? -10.266 -3.867 21.116 1.00 93.50 109 GLU A C 1
ATOM 870 O O . GLU A 1 109 ? -9.048 -4.081 21.065 1.00 93.50 109 GLU A O 1
ATOM 875 N N . ILE A 1 110 ? -10.814 -2.716 20.721 1.00 94.56 110 ILE A N 1
ATOM 876 C CA . ILE A 1 110 ? -10.060 -1.550 20.261 1.00 94.56 110 ILE A CA 1
ATOM 877 C C . ILE A 1 110 ? -10.428 -0.350 21.138 1.00 94.56 110 ILE A C 1
ATOM 879 O O . ILE A 1 110 ? -11.602 0.001 21.256 1.00 94.56 110 ILE A O 1
ATOM 883 N N . ILE A 1 111 ? -9.422 0.294 21.729 1.00 95.06 111 ILE A N 1
ATOM 884 C CA . ILE A 1 111 ? -9.567 1.519 22.519 1.00 95.06 111 ILE A CA 1
ATOM 885 C C . ILE A 1 111 ? -9.296 2.740 21.639 1.00 95.06 111 ILE A C 1
ATOM 887 O O . ILE A 1 111 ? -8.283 2.830 20.945 1.00 95.06 111 ILE A O 1
ATOM 891 N N . TYR A 1 112 ? -10.201 3.701 21.699 1.00 95.38 112 TYR A N 1
ATOM 892 C CA . TYR A 1 112 ? -10.128 4.991 21.033 1.00 95.38 112 TYR A CA 1
ATOM 893 C C . TYR A 1 112 ? -9.821 6.102 22.047 1.00 95.38 112 TYR A C 1
ATOM 895 O O . TYR A 1 112 ? -9.520 5.863 23.218 1.00 95.38 112 TYR A O 1
ATOM 903 N N . LYS A 1 113 ? -9.823 7.350 21.579 1.00 93.88 113 LYS A N 1
ATOM 904 C CA . LYS A 1 113 ? -9.653 8.520 22.441 1.00 93.88 113 LYS A CA 1
ATOM 905 C C . LYS A 1 113 ? -10.743 8.560 23.524 1.00 93.88 113 LYS A C 1
ATOM 907 O O . LYS A 1 113 ? -11.858 8.126 23.279 1.00 93.88 113 LYS A O 1
ATOM 912 N N . ASP A 1 114 ? -10.415 9.122 24.688 1.00 92.62 114 ASP A N 1
ATOM 913 C CA . ASP A 1 114 ? -11.302 9.221 25.860 1.00 92.62 114 ASP A CA 1
ATOM 914 C C . ASP A 1 114 ? -11.704 7.849 26.457 1.00 92.62 114 ASP A C 1
ATOM 916 O O . ASP A 1 114 ? -12.723 7.745 27.127 1.00 92.62 114 ASP A O 1
ATOM 920 N N . GLU A 1 115 ? -10.891 6.806 26.227 1.00 91.88 115 GLU A N 1
ATOM 921 C CA . GLU A 1 115 ? -11.137 5.413 26.657 1.00 91.88 115 GLU A CA 1
ATOM 922 C C . GLU A 1 115 ? -12.398 4.769 26.050 1.00 91.88 115 GLU A C 1
ATOM 924 O O . GLU A 1 115 ? -12.871 3.732 26.520 1.00 91.88 115 GLU A O 1
ATOM 929 N N . ASP A 1 116 ? -12.903 5.339 24.953 1.00 93.31 116 ASP A N 1
ATOM 930 C CA . ASP A 1 116 ? -14.008 4.788 24.176 1.00 93.31 116 ASP A CA 1
ATOM 931 C C . ASP A 1 116 ? -13.644 3.394 23.630 1.00 93.31 116 ASP A C 1
ATOM 933 O O .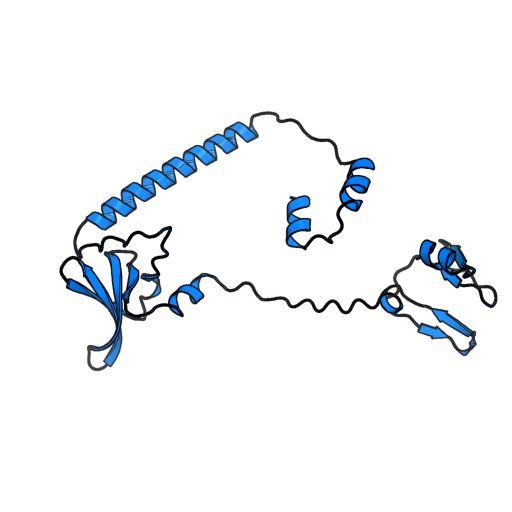 ASP A 1 116 ? -12.614 3.218 22.975 1.00 93.31 116 ASP A O 1
ATOM 937 N N . LYS A 1 117 ? -14.496 2.389 23.863 1.00 94.00 117 LYS A N 1
ATOM 938 C CA . LYS A 1 117 ? -14.247 0.997 23.453 1.00 94.00 117 LYS A CA 1
ATOM 939 C C . LYS A 1 117 ? -15.099 0.591 22.260 1.00 94.00 117 LYS A C 1
ATOM 941 O O . LYS A 1 117 ? -16.310 0.804 22.253 1.00 94.00 117 LYS A O 1
ATOM 946 N N . LEU A 1 118 ? -14.471 -0.066 21.291 1.00 93.50 118 LEU A N 1
ATOM 947 C CA . LEU A 1 118 ? -15.131 -0.714 20.165 1.00 93.50 118 LEU A CA 1
ATOM 948 C C . LEU A 1 118 ? -14.856 -2.220 20.203 1.00 93.50 118 LEU A C 1
ATOM 950 O O . LEU A 1 118 ? -13.700 -2.641 20.253 1.00 93.50 118 LEU A O 1
ATOM 954 N N . PHE A 1 119 ? -15.923 -3.014 20.132 1.00 92.88 119 PHE A N 1
ATOM 955 C CA . PHE A 1 119 ? -15.853 -4.468 20.007 1.00 92.88 119 PHE A CA 1
ATOM 956 C C . PHE A 1 119 ? -16.188 -4.857 18.571 1.00 92.88 119 PHE A C 1
ATOM 958 O O . PHE A 1 119 ? -17.323 -4.671 18.133 1.00 92.88 1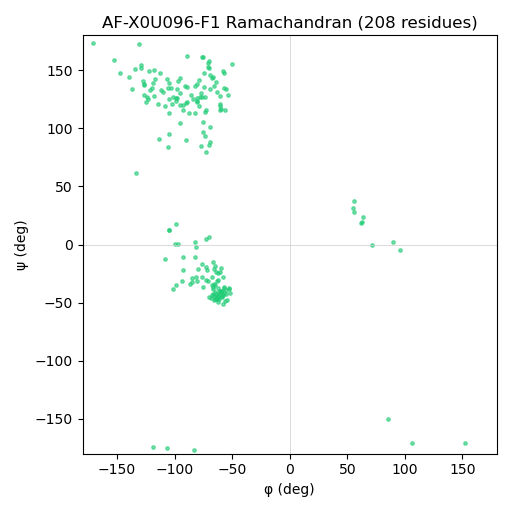19 PHE A O 1
ATOM 965 N N . VAL A 1 120 ? -15.207 -5.381 17.838 1.00 91.00 120 VAL A N 1
ATOM 966 C CA . VAL A 1 120 ? -15.392 -5.800 16.440 1.00 91.00 120 VAL A CA 1
ATOM 967 C C . VAL A 1 120 ? -15.456 -7.327 16.390 1.00 91.00 120 VAL A C 1
ATOM 969 O O . VAL A 1 120 ? -14.542 -7.971 16.916 1.00 91.00 120 VAL A O 1
ATOM 972 N N . PRO A 1 121 ? -16.508 -7.934 15.811 1.00 90.75 121 PRO A N 1
ATOM 973 C CA . PRO A 1 121 ? -16.564 -9.378 15.619 1.00 90.75 121 PRO A CA 1
ATOM 974 C C . PRO A 1 121 ? -15.366 -9.880 14.810 1.00 90.75 121 PRO A C 1
ATOM 976 O O . PRO A 1 121 ? -14.905 -9.208 13.889 1.00 90.75 121 PRO A O 1
ATOM 979 N N . VAL A 1 122 ? -14.903 -11.101 15.089 1.00 86.69 122 VAL A N 1
ATOM 980 C CA . VAL A 1 122 ? -13.847 -11.746 14.281 1.00 86.69 122 VAL A CA 1
ATOM 981 C C . VAL A 1 122 ? -14.247 -11.868 12.797 1.00 86.69 122 VAL A C 1
ATOM 983 O O . VAL A 1 122 ? -13.393 -11.830 11.914 1.00 86.69 122 VAL A O 1
ATOM 986 N N . GLU A 1 123 ? -15.546 -11.960 12.511 1.00 86.19 123 GLU A N 1
ATOM 987 C CA . GLU A 1 123 ? -16.105 -12.006 11.152 1.00 86.19 123 GLU A CA 1
ATOM 988 C C . GLU A 1 123 ? -15.835 -10.717 10.349 1.00 86.19 123 GLU A C 1
ATOM 990 O O . GLU A 1 123 ? -15.608 -10.791 9.143 1.00 86.19 123 GLU A O 1
ATOM 995 N N . ASP A 1 124 ? -15.757 -9.566 11.026 1.00 87.44 124 ASP A N 1
ATOM 996 C CA . ASP A 1 124 ? -15.555 -8.237 10.428 1.00 87.44 124 ASP A CA 1
ATOM 997 C C . ASP A 1 124 ? -14.085 -7.769 10.494 1.00 87.44 124 ASP A C 1
ATOM 999 O O . ASP A 1 124 ? -13.766 -6.587 10.327 1.00 87.44 124 ASP A O 1
ATOM 1003 N N . LEU A 1 125 ? -13.142 -8.690 10.727 1.00 84.50 125 LEU A N 1
ATOM 1004 C CA . LEU A 1 125 ? -11.709 -8.369 10.813 1.00 84.50 125 LEU A CA 1
ATOM 1005 C C . LEU A 1 125 ? -11.137 -7.758 9.533 1.00 84.50 125 LEU A C 1
ATOM 1007 O O . LEU A 1 125 ? -10.143 -7.040 9.591 1.00 84.50 125 LEU A O 1
ATOM 1011 N N . ASN A 1 126 ? -11.757 -8.001 8.381 1.00 86.44 126 ASN A N 1
ATOM 1012 C CA . ASN A 1 126 ? -11.382 -7.379 7.111 1.00 86.44 126 ASN A CA 1
ATOM 1013 C C . ASN A 1 126 ? -11.480 -5.839 7.128 1.00 86.44 126 ASN A C 1
ATOM 1015 O O . ASN A 1 126 ? -10.850 -5.189 6.291 1.00 86.44 126 ASN A O 1
ATOM 1019 N N . LEU A 1 127 ? -12.247 -5.257 8.059 1.00 88.44 127 LEU A N 1
ATOM 1020 C CA . LEU A 1 127 ? -12.376 -3.807 8.245 1.00 88.44 127 LEU A CA 1
ATOM 1021 C C . LEU A 1 127 ? -11.241 -3.199 9.072 1.00 88.44 127 LEU A C 1
ATOM 1023 O O . LEU A 1 127 ? -11.115 -1.972 9.136 1.00 88.44 127 LEU A O 1
ATOM 1027 N N . VAL A 1 128 ? -10.420 -4.036 9.702 1.00 89.38 128 VAL A N 1
ATOM 1028 C CA . VAL A 1 128 ? -9.313 -3.618 10.555 1.00 89.38 128 VAL A CA 1
ATOM 1029 C C . VAL A 1 128 ? -7.997 -3.868 9.830 1.00 89.38 128 VAL A C 1
ATOM 1031 O O . VAL A 1 128 ? -7.833 -4.833 9.092 1.00 89.38 128 VAL A O 1
ATOM 1034 N N . GLN A 1 129 ? -7.040 -2.967 9.995 1.00 88.94 129 GLN A N 1
ATOM 1035 C CA . GLN A 1 129 ? -5.697 -3.119 9.445 1.00 88.94 129 GLN A CA 1
ATOM 1036 C C . GLN A 1 129 ? -4.671 -2.648 10.466 1.00 88.94 129 GLN A C 1
ATOM 1038 O O . GLN A 1 129 ? -4.904 -1.682 11.194 1.00 88.94 129 GLN A O 1
ATOM 1043 N N . LYS A 1 130 ? -3.511 -3.307 10.521 1.00 88.81 130 LYS A N 1
ATOM 1044 C CA . LYS A 1 130 ? -2.402 -2.843 11.360 1.00 88.81 130 LYS A CA 1
ATOM 1045 C C . LYS A 1 130 ? -1.931 -1.473 10.870 1.00 88.81 130 LYS A C 1
ATOM 1047 O O . LYS A 1 130 ? -1.687 -1.285 9.680 1.00 88.81 130 LYS A O 1
ATOM 1052 N N . TYR A 1 131 ? -1.787 -0.517 11.783 1.00 88.06 131 TYR A N 1
ATOM 1053 C CA . TYR A 1 131 ? -1.242 0.792 11.445 1.00 88.06 131 TYR A CA 1
ATOM 1054 C C . TYR A 1 131 ? 0.276 0.690 11.256 1.00 88.06 131 TYR A C 1
ATOM 1056 O O . TYR A 1 131 ? 1.040 0.582 12.219 1.00 88.06 131 TYR A O 1
ATOM 1064 N N . SER A 1 132 ? 0.717 0.734 10.001 1.00 78.75 132 SER A N 1
ATOM 1065 C CA . SER A 1 132 ? 2.136 0.767 9.643 1.00 78.75 132 SER A CA 1
ATOM 1066 C C . SER A 1 132 ? 2.677 2.194 9.739 1.00 78.75 132 SER A C 1
ATOM 1068 O O . SER A 1 132 ? 2.291 3.077 8.973 1.00 78.75 132 SER A O 1
ATOM 1070 N N . LYS A 1 133 ? 3.578 2.428 10.698 1.00 70.88 133 LYS A N 1
ATOM 1071 C CA . LYS A 1 133 ? 4.242 3.724 10.887 1.00 70.88 133 LYS A CA 1
ATOM 1072 C C . LYS A 1 133 ? 5.202 4.012 9.731 1.00 70.88 133 LYS A C 1
ATOM 1074 O O . LYS A 1 133 ? 6.052 3.186 9.414 1.00 70.88 133 LYS A O 1
ATOM 1079 N N . VAL A 1 134 ? 5.142 5.228 9.195 1.00 58.91 134 VAL A N 1
ATOM 1080 C CA . VAL A 1 134 ? 6.253 5.838 8.453 1.00 58.91 134 VAL A CA 1
ATOM 1081 C C . VAL A 1 134 ? 6.864 6.890 9.383 1.00 58.91 134 VAL A C 1
ATOM 1083 O O . VAL A 1 134 ? 6.340 7.994 9.503 1.00 58.91 134 VAL A O 1
ATOM 1086 N N . GLY A 1 135 ? 7.916 6.517 10.120 1.00 66.12 135 GLY A N 1
ATOM 1087 C CA . GLY A 1 135 ? 8.611 7.389 11.080 1.00 66.12 135 GLY A CA 1
ATOM 1088 C C . GLY A 1 135 ? 8.352 7.081 12.564 1.00 66.12 135 GLY A C 1
ATOM 1089 O O . GLY A 1 135 ? 7.777 6.054 12.922 1.00 66.12 135 GLY A O 1
ATOM 1090 N N . SER A 1 136 ? 8.822 7.971 13.443 1.00 59.25 136 SER A N 1
ATOM 1091 C CA . SER A 1 136 ? 8.888 7.779 14.904 1.00 59.25 136 SER A CA 1
ATOM 1092 C C . SER A 1 136 ? 7.728 8.395 15.702 1.00 59.25 136 SER A C 1
ATOM 1094 O O . SER A 1 136 ? 7.700 8.266 16.926 1.00 59.25 136 SER A O 1
ATOM 1096 N N . SER A 1 137 ? 6.752 9.042 15.058 1.00 75.00 137 SER A N 1
ATOM 1097 C CA . SER A 1 137 ? 5.635 9.680 15.764 1.00 75.00 137 SER A CA 1
ATOM 1098 C C . SER A 1 137 ? 4.558 8.678 16.199 1.00 75.00 137 SER A C 1
ATOM 1100 O O . SER A 1 137 ? 4.225 7.713 15.504 1.00 75.00 137 SER A O 1
ATOM 1102 N N . VAL A 1 138 ? 4.004 8.908 17.392 1.00 80.00 138 VAL A N 1
ATOM 1103 C CA . VAL A 1 138 ? 2.833 8.182 17.896 1.00 80.00 138 VAL A CA 1
ATOM 1104 C C . VAL A 1 138 ? 1.585 8.757 17.219 1.00 80.00 138 VAL A C 1
ATOM 1106 O O . VAL A 1 138 ? 1.414 9.980 17.235 1.00 80.00 138 VAL A O 1
ATOM 1109 N N . PRO A 1 139 ? 0.726 7.930 16.595 1.00 84.31 139 PRO A N 1
ATOM 1110 C CA . PRO A 1 139 ? -0.483 8.438 15.966 1.00 84.31 139 PRO A CA 1
ATOM 1111 C C . PRO A 1 139 ? -1.477 8.937 17.021 1.00 84.31 139 PRO A C 1
ATOM 1113 O O . PRO A 1 139 ? -1.593 8.381 18.111 1.00 84.31 139 PRO A O 1
ATOM 1116 N N . LEU A 1 140 ? -2.226 9.983 16.676 1.00 87.31 140 LEU A N 1
ATOM 1117 C CA . LEU A 1 140 ? -3.350 10.442 17.487 1.00 87.31 140 LEU A CA 1
ATOM 1118 C C . LEU A 1 140 ? -4.515 9.460 17.341 1.00 87.31 140 LEU A C 1
ATOM 1120 O O . LEU A 1 140 ? -4.950 9.187 16.222 1.00 87.31 140 LEU A O 1
ATOM 1124 N N . LEU A 1 141 ? -5.038 8.978 18.469 1.00 91.38 141 LEU A N 1
ATOM 1125 C CA . LEU A 1 141 ? -6.253 8.169 18.485 1.00 91.38 141 LEU A CA 1
ATOM 1126 C C . LEU A 1 141 ? -7.454 9.009 18.037 1.00 91.38 141 LEU A C 1
ATOM 1128 O O . LEU A 1 141 ? -7.630 10.159 18.461 1.00 91.38 141 LEU A O 1
ATOM 1132 N N . ASN A 1 142 ? -8.293 8.426 17.185 1.00 93.44 142 ASN A N 1
ATOM 1133 C CA . ASN A 1 142 ? -9.564 9.028 16.804 1.00 93.44 142 ASN A CA 1
ATOM 1134 C C . ASN A 1 142 ? -10.587 8.889 17.943 1.00 93.44 142 ASN A C 1
ATOM 1136 O O . ASN A 1 142 ? -10.413 8.087 18.855 1.00 93.44 142 ASN A O 1
ATOM 1140 N N . LYS A 1 143 ? -11.647 9.700 17.911 1.00 92.62 143 LYS A N 1
ATOM 1141 C CA . LYS A 1 143 ? -12.768 9.615 18.858 1.00 92.62 143 LYS A CA 1
ATOM 1142 C C . LYS A 1 143 ? -13.959 8.937 18.186 1.00 92.62 143 LYS A C 1
ATOM 1144 O O . LYS A 1 143 ? -14.295 9.320 17.060 1.00 92.62 143 LYS A O 1
ATOM 1149 N N . LEU A 1 144 ? -14.609 7.993 18.869 1.00 90.75 144 LEU A N 1
ATOM 1150 C CA . LEU A 1 144 ? -15.799 7.327 18.338 1.00 90.75 144 LEU A CA 1
ATOM 1151 C C . LEU A 1 144 ? -16.950 8.331 18.163 1.00 90.75 144 LEU A C 1
ATOM 1153 O O . LEU A 1 144 ? -17.126 9.262 18.946 1.00 90.75 144 LEU A O 1
ATOM 1157 N N . GLY A 1 145 ? -17.697 8.198 17.064 1.00 85.94 145 GLY A N 1
ATOM 1158 C CA . GLY A 1 145 ? -18.791 9.115 16.711 1.00 85.94 145 GLY A CA 1
ATOM 1159 C C . GLY A 1 145 ? -18.355 10.514 16.247 1.00 85.94 145 GLY A C 1
ATOM 1160 O O . GLY A 1 145 ? -19.200 11.341 15.909 1.00 85.94 145 GLY A O 1
ATOM 1161 N N . SER A 1 146 ? -17.052 10.812 16.197 1.00 88.88 146 SER A N 1
ATOM 1162 C CA . SER A 1 146 ? -16.555 12.085 15.671 1.00 88.88 146 SER A CA 1
ATOM 1163 C C . SER A 1 146 ? -16.465 12.064 14.138 1.00 88.88 146 SER A C 1
ATOM 1165 O O . SER A 1 146 ? -15.858 11.148 13.581 1.00 88.88 146 SER A O 1
ATOM 1167 N N . PRO A 1 147 ? -16.888 13.129 13.427 1.00 90.56 147 PRO A N 1
ATOM 1168 C CA . PRO A 1 147 ? -16.718 13.231 11.972 1.00 90.56 147 PRO A CA 1
ATOM 1169 C C . PRO A 1 147 ? -15.259 13.491 11.546 1.00 90.56 147 PRO A C 1
ATOM 1171 O O . PRO A 1 147 ? -14.975 13.734 10.372 1.00 90.56 147 PRO A O 1
ATOM 1174 N N . SER A 1 148 ? -14.305 13.504 12.485 1.00 89.38 148 SER A N 1
ATOM 1175 C CA . SER A 1 148 ? -12.887 13.782 12.214 1.00 89.38 148 SER A CA 1
ATOM 1176 C C . SER A 1 148 ? -12.262 12.792 11.225 1.00 89.38 148 SER A C 1
ATOM 1178 O O . SER A 1 148 ? -11.522 13.208 10.326 1.00 89.38 148 SER A O 1
ATOM 1180 N N . TRP A 1 149 ? -12.587 11.503 11.347 1.00 91.75 149 TRP A N 1
ATOM 1181 C CA . TRP A 1 149 ? -12.072 10.465 10.457 1.00 91.75 149 TRP A CA 1
ATOM 1182 C C . TRP A 1 149 ? -12.653 10.583 9.049 1.00 91.75 149 TRP A C 1
ATOM 1184 O O . TRP A 1 149 ? -11.904 10.591 8.075 1.00 91.75 149 TRP A O 1
ATOM 1194 N N . GLU A 1 150 ? -13.964 10.784 8.926 1.00 92.00 150 GLU A N 1
ATOM 1195 C CA . GLU A 1 150 ? -14.621 11.001 7.632 1.00 92.00 150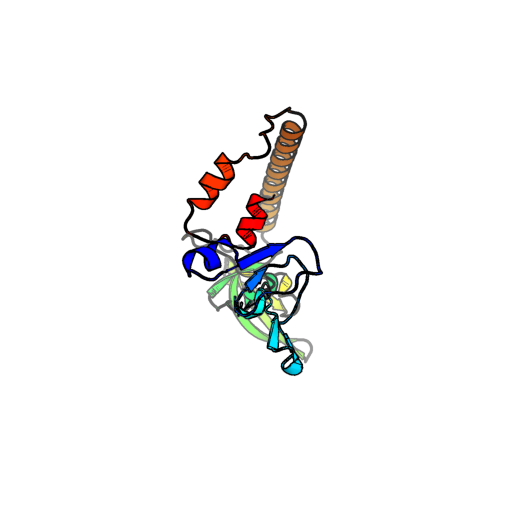 GLU A CA 1
ATOM 1196 C C . GLU A 1 150 ? -14.064 12.225 6.900 1.00 92.00 150 GLU A C 1
ATOM 1198 O O . GLU A 1 150 ? -13.727 12.140 5.719 1.00 92.00 150 GLU A O 1
ATOM 1203 N N . ARG A 1 151 ? -13.874 13.349 7.608 1.00 93.06 151 ARG A N 1
ATOM 1204 C CA . ARG A 1 151 ? -13.235 14.554 7.047 1.00 93.06 151 ARG A CA 1
ATOM 1205 C C . ARG A 1 151 ? -11.808 14.271 6.585 1.00 93.06 151 ARG A C 1
ATOM 1207 O O . ARG A 1 151 ? -11.393 14.755 5.532 1.00 93.06 151 ARG A O 1
ATOM 1214 N N . THR A 1 152 ? -11.060 13.476 7.349 1.00 90.75 152 THR A N 1
ATOM 1215 C CA . THR A 1 152 ? -9.695 13.071 6.992 1.00 90.75 152 THR A CA 1
ATOM 1216 C C . THR A 1 152 ? -9.691 12.195 5.739 1.00 90.75 152 THR A C 1
ATOM 1218 O O . THR A 1 152 ? -8.959 12.513 4.800 1.00 90.75 152 THR A O 1
ATOM 1221 N N . LYS A 1 153 ? -10.565 11.179 5.666 1.00 91.62 153 LYS A N 1
ATOM 1222 C CA . LYS A 1 153 ? -10.769 10.337 4.475 1.00 91.62 153 LYS A CA 1
ATOM 1223 C C . LYS A 1 153 ? -11.132 11.180 3.254 1.00 91.62 153 LYS A C 1
ATOM 1225 O O . LYS A 1 153 ? -10.503 11.038 2.210 1.00 91.62 153 LYS A O 1
ATOM 1230 N N . ALA A 1 154 ? -12.087 12.101 3.383 1.00 94.94 154 ALA A N 1
ATOM 1231 C CA . ALA A 1 154 ? -12.519 12.969 2.288 1.00 94.94 154 ALA A CA 1
ATOM 1232 C C . ALA A 1 154 ? -11.385 13.873 1.776 1.00 94.94 154 ALA A C 1
ATOM 1234 O O . ALA A 1 154 ? -11.179 13.999 0.567 1.00 94.94 154 ALA A O 1
ATOM 1235 N N . ARG A 1 155 ? -10.606 14.468 2.689 1.00 95.31 155 ARG A N 1
ATOM 1236 C CA . ARG A 1 155 ? -9.447 15.299 2.341 1.00 95.31 155 ARG A CA 1
ATOM 1237 C C . ARG A 1 155 ? -8.378 14.498 1.597 1.00 95.31 155 ARG A C 1
ATOM 1239 O O . ARG A 1 155 ? -7.881 14.966 0.576 1.00 95.31 155 ARG A O 1
ATOM 1246 N N . ILE A 1 156 ? -8.044 13.304 2.091 1.00 93.38 156 ILE A N 1
ATOM 1247 C CA . ILE A 1 156 ? -7.045 12.425 1.469 1.00 93.38 156 ILE A CA 1
ATOM 1248 C C . ILE A 1 156 ? -7.539 11.938 0.104 1.00 93.38 156 ILE A C 1
ATOM 1250 O O . ILE A 1 156 ? -6.794 12.019 -0.866 1.00 93.38 156 ILE A O 1
ATOM 1254 N N . LYS A 1 157 ? -8.808 11.529 -0.009 1.00 94.88 157 LYS A N 1
ATOM 1255 C CA . LYS A 1 157 ? -9.422 11.134 -1.284 1.00 94.88 157 LYS A CA 1
ATOM 1256 C C . LYS A 1 157 ? -9.277 12.233 -2.336 1.00 94.88 157 LYS A C 1
ATOM 1258 O O . LYS A 1 157 ? -8.805 11.967 -3.435 1.00 94.88 157 LYS A O 1
ATOM 1263 N N . LYS A 1 158 ? -9.592 13.481 -1.977 1.00 96.50 158 LYS A N 1
ATOM 1264 C CA . LYS A 1 158 ? -9.434 14.631 -2.878 1.00 96.50 158 LYS A CA 1
ATOM 1265 C C . LYS A 1 158 ? -7.974 14.861 -3.292 1.00 96.50 158 LYS A C 1
ATOM 1267 O O . LYS A 1 158 ? -7.720 15.235 -4.434 1.00 96.50 158 LYS A O 1
ATOM 1272 N N . ALA A 1 159 ? -7.019 14.646 -2.387 1.00 95.75 159 ALA A N 1
ATOM 1273 C CA . ALA A 1 159 ? -5.594 14.751 -2.702 1.00 95.75 159 ALA A CA 1
ATOM 1274 C C . ALA A 1 159 ? -5.136 13.649 -3.676 1.00 95.75 159 ALA A C 1
ATOM 1276 O O . ALA A 1 159 ? -4.449 13.952 -4.648 1.00 95.75 159 ALA A O 1
ATOM 1277 N N . ILE A 1 160 ? -5.578 12.405 -3.466 1.00 95.94 160 ILE A N 1
ATOM 1278 C CA . ILE A 1 160 ? -5.298 11.273 -4.364 1.00 95.94 160 ILE A CA 1
ATOM 1279 C C . ILE A 1 160 ? -5.910 11.522 -5.747 1.00 95.94 160 ILE A C 1
ATOM 1281 O O . ILE A 1 160 ? -5.229 11.360 -6.754 1.00 95.94 160 ILE A O 1
ATOM 1285 N N . GLU A 1 161 ? -7.163 11.979 -5.816 1.00 96.50 161 GLU A N 1
ATOM 1286 C CA . GLU A 1 161 ? -7.816 12.326 -7.085 1.00 96.50 161 GLU A CA 1
ATOM 1287 C C . GLU A 1 161 ? -7.069 13.434 -7.835 1.00 96.50 161 GLU A C 1
ATOM 1289 O O . GLU A 1 161 ? -6.929 13.371 -9.057 1.00 96.50 161 GLU A O 1
ATOM 1294 N N . LYS A 1 162 ? -6.574 14.449 -7.116 1.00 96.88 162 LYS A N 1
ATOM 1295 C CA . LYS A 1 162 ? -5.756 15.514 -7.703 1.00 96.88 162 LYS A CA 1
ATOM 1296 C C . LYS A 1 162 ? -4.454 14.949 -8.282 1.00 96.88 162 LYS A C 1
ATOM 1298 O O . LYS A 1 162 ? -4.166 15.204 -9.446 1.00 96.88 162 LYS A O 1
ATOM 1303 N N . MET A 1 163 ? -3.725 14.142 -7.512 1.00 96.38 163 MET A N 1
ATOM 1304 C CA . MET A 1 163 ? -2.479 13.508 -7.957 1.00 96.38 163 MET A CA 1
ATOM 1305 C C . MET A 1 163 ? -2.706 12.598 -9.173 1.00 96.38 163 MET A C 1
ATOM 1307 O O . MET A 1 163 ? -1.956 12.656 -10.142 1.00 96.38 163 MET A O 1
ATOM 1311 N N . ALA A 1 164 ? -3.772 11.795 -9.167 1.00 97.06 164 ALA A N 1
ATOM 1312 C CA . ALA A 1 164 ? -4.120 10.927 -10.289 1.00 97.06 164 ALA A CA 1
ATOM 1313 C C . ALA A 1 164 ? -4.416 11.729 -11.567 1.00 97.06 164 ALA A C 1
ATOM 1315 O O . ALA A 1 164 ? -3.972 11.350 -12.650 1.00 97.06 164 ALA A O 1
ATOM 1316 N N . LYS A 1 165 ? -5.121 12.865 -11.450 1.00 96.56 165 LYS A N 1
ATOM 1317 C CA . LYS A 1 165 ? -5.361 13.779 -12.580 1.00 96.56 165 LYS A CA 1
ATOM 1318 C C . LYS A 1 165 ? -4.066 14.385 -13.114 1.00 96.56 165 LYS A C 1
ATOM 1320 O O . LYS A 1 165 ? -3.902 14.461 -14.328 1.00 96.56 165 LYS A O 1
ATOM 1325 N N . GLU A 1 166 ? -3.160 14.796 -12.233 1.00 95.94 166 GLU A N 1
ATOM 1326 C CA . GLU A 1 166 ? -1.852 15.338 -12.617 1.00 95.94 166 GLU A CA 1
ATOM 1327 C C . GLU A 1 166 ? -1.005 14.291 -13.352 1.00 95.94 166 GLU A C 1
ATOM 1329 O O . GLU A 1 166 ? -0.473 14.584 -14.422 1.00 95.94 166 GLU A O 1
ATOM 1334 N N . LEU A 1 167 ? -0.955 13.051 -12.851 1.00 96.88 167 LEU A N 1
ATOM 1335 C CA . LEU A 1 167 ? -0.268 11.946 -13.525 1.00 96.88 167 LEU A CA 1
ATOM 1336 C C . LEU A 1 167 ? -0.890 11.649 -14.891 1.00 96.88 167 LEU A C 1
ATOM 1338 O O . LEU A 1 167 ? -0.171 11.556 -15.883 1.00 96.88 167 LEU A O 1
ATOM 1342 N N . LEU A 1 168 ? -2.220 11.555 -14.975 1.00 95.81 168 LEU A N 1
ATOM 1343 C CA . LEU A 1 168 ? -2.911 11.324 -16.244 1.00 95.81 168 LEU A CA 1
ATOM 1344 C C . LEU A 1 168 ? -2.591 12.423 -17.263 1.00 95.81 168 LEU A C 1
ATOM 1346 O O . LEU A 1 168 ? -2.324 12.132 -18.429 1.00 95.81 168 LEU A O 1
ATOM 1350 N N . HIS A 1 169 ? -2.588 13.680 -16.820 1.00 95.56 169 HIS A N 1
ATOM 1351 C CA . HIS A 1 169 ? -2.241 14.810 -17.669 1.00 95.56 169 HIS A CA 1
ATOM 1352 C C . HIS A 1 169 ? -0.789 14.734 -18.154 1.00 95.56 169 HIS A C 1
ATOM 1354 O O . HIS A 1 169 ? -0.541 14.895 -19.348 1.00 95.56 169 HIS A O 1
ATOM 1360 N N . LEU A 1 170 ? 0.154 14.417 -17.262 1.00 95.12 170 LEU A N 1
ATOM 1361 C CA . LEU A 1 170 ? 1.565 14.236 -17.600 1.00 95.12 170 LEU A CA 1
ATOM 1362 C C . LEU A 1 170 ? 1.761 13.129 -18.649 1.00 95.12 170 LEU A C 1
ATOM 1364 O O . LEU A 1 170 ? 2.476 13.328 -19.629 1.00 95.12 170 LEU A O 1
ATOM 1368 N N . TYR A 1 171 ? 1.094 11.983 -18.491 1.00 92.19 171 TYR A N 1
ATOM 1369 C CA . TYR A 1 171 ? 1.160 10.887 -19.463 1.00 92.19 171 TYR A CA 1
ATOM 1370 C C . TYR A 1 171 ? 0.524 11.253 -20.807 1.00 92.19 171 TYR A C 1
ATOM 1372 O O . TYR A 1 171 ? 1.062 10.891 -21.854 1.00 92.19 171 TYR A O 1
ATOM 1380 N N . ALA A 1 172 ? -0.585 11.999 -20.802 1.00 93.94 172 ALA A N 1
ATOM 1381 C CA . ALA A 1 172 ? -1.204 12.492 -22.029 1.00 93.94 172 ALA A CA 1
ATOM 1382 C C . ALA A 1 172 ? -0.263 13.443 -22.784 1.00 93.94 172 ALA A C 1
ATOM 1384 O O . ALA A 1 172 ? -0.037 13.254 -23.980 1.00 93.94 172 ALA A O 1
ATOM 1385 N N . GLN A 1 173 ? 0.352 14.400 -22.080 1.00 94.25 173 GLN A N 1
ATOM 1386 C CA . GLN A 1 173 ? 1.363 15.286 -22.660 1.00 94.25 173 GLN A CA 1
ATOM 1387 C C . GLN A 1 173 ? 2.533 14.479 -23.234 1.00 94.25 173 GLN A C 1
ATOM 1389 O O . GLN A 1 173 ? 2.846 14.614 -24.418 1.00 94.25 173 GLN A O 1
ATOM 1394 N N . ARG A 1 174 ? 3.107 13.561 -22.442 1.00 94.12 174 ARG A N 1
ATOM 1395 C CA . ARG A 1 174 ? 4.231 12.709 -22.860 1.00 94.12 174 ARG A CA 1
ATOM 1396 C C . ARG A 1 174 ? 3.912 11.878 -24.105 1.00 94.12 174 ARG A C 1
ATOM 1398 O O . ARG A 1 174 ? 4.784 11.713 -24.945 1.00 94.12 174 ARG A O 1
ATOM 1405 N N . LYS A 1 175 ? 2.675 11.390 -24.254 1.00 91.56 175 LYS A N 1
ATOM 1406 C CA . LYS A 1 175 ? 2.247 10.604 -25.424 1.00 91.56 175 LYS A CA 1
ATOM 1407 C C . LYS A 1 175 ? 2.090 11.446 -26.696 1.00 91.56 175 LYS A C 1
ATOM 1409 O O . LYS A 1 175 ? 2.267 10.924 -27.791 1.00 91.56 175 LYS A O 1
ATOM 1414 N N . THR A 1 176 ? 1.735 12.726 -26.565 1.00 92.19 176 THR A N 1
ATOM 1415 C CA . THR A 1 176 ? 1.599 13.641 -27.717 1.00 92.19 176 THR A CA 1
ATOM 1416 C C . THR A 1 176 ? 2.929 14.220 -28.190 1.00 92.19 176 THR A C 1
ATOM 1418 O O . THR A 1 176 ? 3.076 14.549 -29.367 1.00 92.19 176 THR A O 1
ATOM 1421 N N . MET A 1 177 ? 3.906 14.341 -27.291 1.00 91.81 177 MET A N 1
ATOM 1422 C CA . MET A 1 177 ? 5.235 14.834 -27.627 1.00 91.81 177 MET A CA 1
ATOM 1423 C C . MET A 1 177 ? 6.039 13.744 -28.336 1.00 91.81 177 MET A C 1
ATOM 1425 O O . MET A 1 177 ? 6.148 12.617 -27.858 1.00 91.81 177 MET A O 1
ATOM 1429 N N . LYS A 1 178 ? 6.649 14.087 -29.473 1.00 89.62 178 LYS A N 1
ATOM 1430 C CA . LYS A 1 178 ? 7.657 13.219 -30.088 1.00 89.62 178 LYS A CA 1
ATOM 1431 C C . LYS A 1 178 ? 8.932 13.289 -29.248 1.00 89.62 178 LYS A C 1
ATOM 1433 O O . LYS A 1 178 ? 9.530 14.354 -29.130 1.00 89.62 178 LYS A O 1
ATOM 1438 N N . GLY A 1 179 ? 9.307 12.163 -28.648 1.00 88.94 179 GLY A N 1
ATOM 1439 C CA . GLY A 1 179 ? 10.584 11.999 -27.960 1.00 88.94 179 GLY A CA 1
ATOM 1440 C C . GLY A 1 179 ? 11.722 11.641 -28.915 1.00 88.94 179 GLY A C 1
ATOM 1441 O O . GLY A 1 179 ? 11.536 11.537 -30.128 1.00 88.94 179 GLY A O 1
ATOM 1442 N N . PHE A 1 180 ? 12.902 11.420 -28.343 1.00 92.38 180 PHE A N 1
ATOM 1443 C CA . PHE A 1 180 ? 14.032 10.828 -29.050 1.00 92.38 180 PHE A CA 1
ATOM 1444 C C . PHE A 1 180 ? 13.928 9.300 -28.985 1.00 92.38 180 PHE A C 1
ATOM 1446 O O . PHE A 1 180 ? 13.751 8.745 -27.902 1.00 92.38 180 PHE A O 1
ATOM 1453 N N . SER A 1 181 ? 14.025 8.633 -30.135 1.00 91.06 181 SER A N 1
ATOM 1454 C CA . SER A 1 181 ? 14.103 7.172 -30.204 1.00 91.06 181 SER A CA 1
ATOM 1455 C C . SER A 1 181 ? 15.565 6.763 -30.274 1.00 91.06 181 SER A C 1
ATOM 1457 O O . SER A 1 181 ? 16.257 7.140 -31.218 1.00 91.06 181 SER A O 1
ATOM 1459 N N . PHE A 1 182 ? 16.022 5.981 -29.299 1.00 89.62 182 PHE A N 1
ATOM 1460 C CA . PHE A 1 182 ? 17.349 5.376 -29.354 1.00 89.62 182 PHE A CA 1
ATOM 1461 C C . PHE A 1 182 ? 17.395 4.286 -30.433 1.00 89.62 182 PHE A C 1
ATOM 1463 O O . PHE A 1 182 ? 16.368 3.692 -30.775 1.00 89.62 182 PHE A O 1
ATOM 1470 N N . SER A 1 183 ? 18.579 4.058 -31.002 1.00 87.69 183 SER A N 1
ATOM 1471 C CA . SER A 1 183 ? 18.816 2.938 -31.912 1.00 87.69 183 SER A CA 1
ATOM 1472 C C . SER A 1 183 ? 18.806 1.621 -31.139 1.00 87.69 18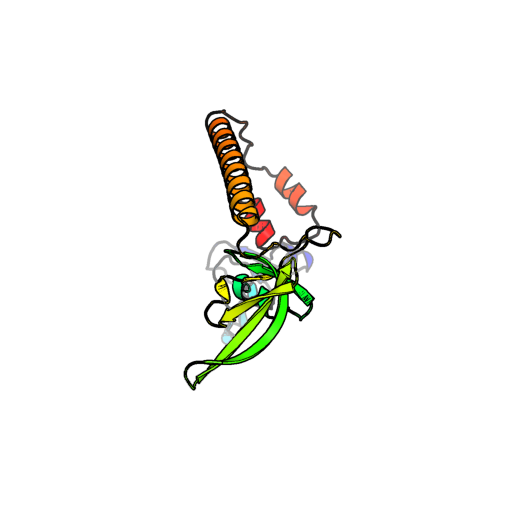3 SER A C 1
ATOM 1474 O O . SER A 1 183 ? 19.150 1.588 -29.959 1.00 87.69 183 SER A O 1
ATOM 1476 N N . LEU A 1 184 ? 18.457 0.531 -31.823 1.00 79.81 184 LEU A N 1
ATOM 1477 C CA . LEU A 1 184 ? 18.727 -0.814 -31.317 1.00 79.81 184 LEU A CA 1
ATOM 1478 C C . LEU A 1 184 ? 20.242 -0.927 -31.070 1.00 79.81 184 LEU A C 1
ATOM 1480 O O . LEU A 1 184 ? 21.024 -0.425 -31.883 1.00 79.81 184 LEU A O 1
ATOM 1484 N N . GLY A 1 185 ? 20.630 -1.490 -29.924 1.00 79.12 185 GLY A N 1
ATOM 1485 C CA . GLY A 1 185 ? 22.029 -1.627 -29.511 1.00 79.12 185 GLY A CA 1
ATOM 1486 C C . GLY A 1 185 ? 22.922 -2.249 -30.588 1.00 79.12 185 GLY A C 1
ATOM 1487 O O . GLY A 1 185 ? 22.445 -2.968 -31.466 1.00 79.12 185 GLY A O 1
ATOM 1488 N N . GLY A 1 186 ? 24.221 -1.952 -30.527 1.00 84.44 186 GLY A N 1
ATOM 1489 C CA . GLY A 1 186 ? 25.241 -2.527 -31.414 1.00 84.44 186 GLY A CA 1
ATOM 1490 C C . GLY A 1 186 ? 26.295 -3.312 -30.636 1.00 84.44 186 GLY A C 1
ATOM 1491 O O . GLY A 1 186 ? 26.198 -3.431 -29.418 1.00 84.44 186 GLY A O 1
ATOM 1492 N N . ASP A 1 187 ? 27.334 -3.785 -31.326 1.00 86.00 187 ASP A N 1
ATOM 1493 C CA . ASP A 1 187 ? 28.383 -4.648 -30.750 1.00 86.00 187 ASP A CA 1
ATOM 1494 C C . ASP A 1 187 ? 29.024 -4.065 -29.477 1.00 86.00 187 ASP A C 1
ATOM 1496 O O . ASP A 1 187 ? 29.245 -4.777 -28.500 1.00 86.00 187 ASP A O 1
ATOM 1500 N N . TRP A 1 188 ? 29.207 -2.741 -29.434 1.00 88.44 188 TRP A N 1
ATOM 1501 C CA . TRP A 1 188 ? 29.701 -2.019 -28.257 1.00 88.44 188 TRP A CA 1
ATOM 1502 C C . TRP A 1 188 ? 28.840 -2.230 -27.001 1.00 88.44 188 TRP A C 1
ATOM 1504 O O . TRP A 1 188 ? 29.364 -2.307 -25.892 1.00 88.44 188 TRP A O 1
ATOM 1514 N N . GLN A 1 189 ? 27.513 -2.303 -27.146 1.00 89.38 189 GLN A N 1
ATOM 1515 C CA . GLN A 1 189 ? 26.625 -2.519 -26.005 1.00 89.38 189 GLN A CA 1
ATOM 1516 C C . GLN A 1 189 ? 26.842 -3.916 -25.416 1.00 89.38 189 GLN A C 1
ATOM 1518 O O . GLN A 1 189 ? 26.948 -4.046 -24.202 1.00 89.38 189 GLN A O 1
ATOM 1523 N N . SER A 1 190 ? 26.990 -4.936 -26.263 1.00 84.62 190 SER A N 1
ATOM 1524 C CA . SER A 1 190 ? 27.270 -6.300 -25.809 1.00 84.62 190 SER A CA 1
ATOM 1525 C C . SER A 1 190 ? 28.657 -6.434 -25.174 1.00 84.62 190 SER A C 1
ATOM 1527 O O . SER A 1 190 ? 28.823 -7.189 -24.220 1.00 84.62 190 SER A O 1
ATOM 1529 N N . GLU A 1 191 ? 29.662 -5.708 -25.668 1.00 88.38 191 GLU A N 1
ATOM 1530 C CA . GLU A 1 191 ? 30.981 -5.641 -25.021 1.00 88.38 191 GLU A CA 1
ATOM 1531 C C . GLU A 1 191 ? 30.905 -4.975 -23.639 1.00 88.38 191 GLU A C 1
ATOM 1533 O O . GLU A 1 191 ? 31.513 -5.454 -22.679 1.00 88.38 191 GLU A O 1
ATOM 1538 N N . PHE A 1 192 ? 30.110 -3.910 -23.512 1.00 90.19 192 PHE A N 1
ATOM 1539 C CA . PHE A 1 192 ? 29.872 -3.242 -22.236 1.00 90.19 192 PHE A CA 1
ATOM 1540 C C . PHE A 1 192 ? 29.137 -4.149 -21.238 1.00 90.19 192 PHE A C 1
ATOM 1542 O O . PHE A 1 192 ? 29.585 -4.281 -20.101 1.00 90.19 192 PHE A O 1
ATOM 1549 N N . GLU A 1 193 ? 28.065 -4.822 -21.665 1.00 88.25 193 GLU A N 1
ATOM 1550 C CA . GLU A 1 193 ? 27.307 -5.780 -20.844 1.00 88.25 193 GLU A CA 1
ATOM 1551 C C . GLU A 1 193 ? 28.216 -6.906 -20.318 1.00 88.25 193 GLU A C 1
ATOM 1553 O O . GLU A 1 193 ? 28.196 -7.214 -19.130 1.00 88.25 193 GLU A O 1
ATOM 1558 N N . ARG A 1 194 ? 29.121 -7.436 -21.155 1.00 86.19 194 ARG A N 1
ATOM 1559 C CA . ARG A 1 194 ? 30.104 -8.473 -20.769 1.00 86.19 194 ARG A CA 1
ATOM 1560 C C . ARG A 1 194 ? 31.163 -8.016 -19.768 1.00 86.19 194 ARG A C 1
ATOM 1562 O O . ARG A 1 194 ? 31.873 -8.855 -19.222 1.00 86.19 194 ARG A O 1
ATOM 1569 N N . THR A 1 195 ? 31.313 -6.710 -19.559 1.00 90.31 195 THR A N 1
ATOM 1570 C CA . THR A 1 195 ? 32.240 -6.176 -18.553 1.00 90.31 195 THR A CA 1
ATOM 1571 C C . THR A 1 195 ? 31.674 -6.337 -17.138 1.00 90.31 195 THR A C 1
ATOM 1573 O O . THR A 1 195 ? 32.417 -6.244 -16.162 1.00 90.31 195 THR A O 1
ATOM 1576 N N . PHE A 1 196 ? 30.368 -6.580 -17.003 1.00 88.94 196 PHE A N 1
ATOM 1577 C CA . PHE A 1 196 ? 29.736 -6.792 -15.711 1.00 88.94 196 PHE A CA 1
ATOM 1578 C C . PHE A 1 196 ? 29.962 -8.229 -15.220 1.00 88.94 196 PHE A C 1
ATOM 1580 O O . PHE A 1 196 ? 29.688 -9.196 -15.921 1.00 88.94 196 PHE A O 1
ATOM 1587 N N . GLU A 1 197 ? 30.487 -8.373 -14.003 1.00 89.00 197 GLU A N 1
ATOM 1588 C CA . GLU A 1 197 ? 30.971 -9.658 -13.468 1.00 89.00 197 GLU A CA 1
ATOM 1589 C C . GLU A 1 197 ? 29.866 -10.571 -12.906 1.00 89.00 197 GLU A C 1
ATOM 1591 O O . GLU A 1 197 ? 30.157 -11.673 -12.439 1.00 89.00 197 GLU A O 1
ATOM 1596 N N . TYR A 1 198 ? 28.611 -10.121 -12.905 1.00 88.06 198 TYR A N 1
ATOM 1597 C CA . TYR A 1 198 ? 27.495 -10.841 -12.294 1.00 88.06 198 TYR A CA 1
ATOM 1598 C C . TYR A 1 198 ? 26.465 -11.238 -13.343 1.00 88.06 198 TYR A C 1
ATOM 1600 O O . TYR A 1 198 ? 26.161 -10.453 -14.234 1.00 88.06 198 TYR A O 1
ATOM 1608 N N . GLU A 1 199 ? 25.881 -12.423 -13.178 1.00 88.00 199 GLU A N 1
ATOM 1609 C CA . GLU A 1 199 ? 24.717 -12.833 -13.961 1.00 88.00 199 GLU A CA 1
ATOM 1610 C C . GLU A 1 199 ? 23.460 -12.108 -13.474 1.00 88.00 199 GLU A C 1
ATOM 1612 O O . GLU A 1 199 ? 23.197 -12.013 -12.267 1.00 88.00 199 GLU A O 1
ATOM 1617 N N . GLU A 1 200 ? 22.669 -11.612 -14.418 1.00 89.94 200 GLU A N 1
ATOM 1618 C CA . GLU A 1 200 ? 21.410 -10.949 -14.129 1.00 89.94 200 GLU A CA 1
ATOM 1619 C C . GLU A 1 200 ? 20.370 -11.924 -13.570 1.00 89.94 200 GLU A C 1
ATOM 1621 O O . GLU A 1 200 ? 20.234 -13.077 -13.986 1.00 89.94 200 GLU A O 1
ATOM 1626 N N . THR A 1 201 ? 19.566 -11.431 -12.633 1.00 93.12 201 THR A N 1
ATOM 1627 C CA . THR A 1 201 ? 18.392 -12.158 -12.148 1.00 93.12 201 THR A CA 1
ATOM 1628 C C . THR A 1 201 ? 17.241 -12.084 -13.154 1.00 93.12 201 THR A C 1
ATOM 1630 O O . THR A 1 201 ? 17.179 -11.183 -13.987 1.00 93.12 201 THR A O 1
ATOM 1633 N N . GLU A 1 202 ? 16.263 -12.985 -13.040 1.00 91.62 202 GLU A N 1
ATOM 1634 C CA . GLU A 1 202 ? 15.074 -12.988 -13.910 1.00 91.62 202 GLU A CA 1
ATOM 1635 C C . GLU A 1 202 ? 14.314 -11.642 -13.900 1.00 91.62 202 GLU A C 1
ATOM 1637 O O . GLU A 1 202 ? 13.877 -11.154 -14.946 1.00 91.62 202 GLU A O 1
ATOM 1642 N N . ASP A 1 203 ? 14.203 -11.002 -12.729 1.00 91.19 203 ASP A N 1
ATOM 1643 C CA . ASP A 1 203 ? 13.577 -9.680 -12.587 1.00 91.19 203 ASP A CA 1
ATOM 1644 C C . ASP A 1 203 ? 14.406 -8.589 -13.285 1.00 91.19 203 ASP A C 1
ATOM 1646 O O . ASP A 1 203 ? 13.846 -7.675 -13.891 1.00 91.19 203 ASP A O 1
ATOM 1650 N N . GLN A 1 204 ? 15.738 -8.690 -13.238 1.00 90.75 204 GLN A N 1
ATOM 1651 C CA . GLN A 1 204 ? 16.634 -7.765 -13.936 1.00 90.75 204 GLN A CA 1
ATOM 1652 C C . GLN A 1 204 ? 16.537 -7.940 -15.454 1.00 90.75 204 GLN A C 1
ATOM 1654 O O . GLN A 1 204 ? 16.368 -6.950 -16.160 1.00 90.75 204 GLN A O 1
ATOM 1659 N N . LEU A 1 205 ? 16.556 -9.180 -15.952 1.00 89.06 205 LEU A N 1
ATOM 1660 C CA . LEU A 1 205 ? 16.370 -9.485 -17.375 1.00 89.06 205 LEU A CA 1
ATOM 1661 C C . LEU A 1 205 ? 15.022 -8.969 -17.893 1.00 89.06 205 LEU A C 1
ATOM 1663 O O . LEU A 1 205 ? 14.942 -8.417 -18.992 1.00 89.06 205 LEU A O 1
ATOM 1667 N N . SER A 1 206 ? 13.969 -9.100 -17.084 1.00 91.06 206 SER A N 1
ATOM 1668 C CA . SER A 1 206 ? 12.644 -8.565 -17.407 1.00 91.06 206 SER A CA 1
ATOM 1669 C C . SER A 1 206 ? 12.655 -7.036 -17.489 1.00 91.06 206 SER A C 1
ATOM 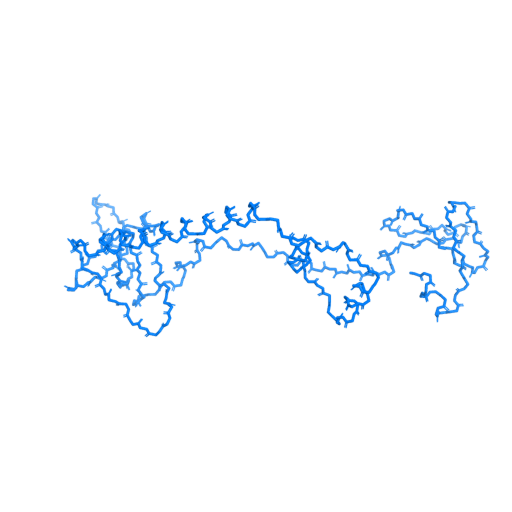1671 O O . SER A 1 206 ? 12.172 -6.482 -18.473 1.00 91.06 206 SER A O 1
ATOM 1673 N N . ALA A 1 207 ? 13.261 -6.357 -16.510 1.00 93.12 207 ALA A N 1
ATOM 1674 C CA . ALA A 1 207 ? 13.344 -4.896 -16.466 1.00 93.12 207 ALA A CA 1
ATOM 1675 C C . ALA A 1 207 ? 14.233 -4.288 -17.566 1.00 93.12 207 ALA A C 1
ATOM 1677 O O . ALA A 1 207 ? 14.010 -3.153 -17.965 1.00 93.12 207 ALA A O 1
ATOM 1678 N N . ILE A 1 208 ? 15.239 -5.019 -18.055 1.00 89.12 208 ILE A N 1
ATOM 1679 C CA . ILE A 1 208 ? 16.076 -4.590 -19.190 1.00 89.12 208 ILE A CA 1
ATOM 1680 C C . ILE A 1 208 ? 15.285 -4.639 -20.506 1.00 89.12 208 ILE A C 1
ATOM 1682 O O . ILE A 1 208 ? 15.539 -3.853 -21.419 1.00 89.12 208 ILE A O 1
ATOM 1686 N N . LYS A 1 209 ? 14.338 -5.578 -20.618 1.00 86.56 209 LYS A N 1
ATOM 1687 C CA . LYS A 1 209 ? 13.539 -5.791 -21.829 1.00 86.56 209 LYS A CA 1
ATOM 1688 C C . LYS A 1 209 ? 12.310 -4.877 -21.924 1.00 86.56 209 LYS A C 1
ATOM 1690 O O . LYS A 1 209 ? 11.855 -4.628 -23.043 1.00 86.56 209 LYS A O 1
ATOM 1695 N N . GLU A 1 210 ? 11.749 -4.465 -20.786 1.00 83.44 210 GLU A N 1
ATOM 1696 C CA . GLU A 1 210 ? 10.565 -3.591 -20.672 1.00 83.44 210 GLU A CA 1
ATOM 1697 C C . GLU A 1 210 ? 10.884 -2.109 -20.933 1.00 83.44 210 GLU A C 1
ATOM 1699 O O . GLU A 1 210 ? 10.117 -1.483 -21.707 1.00 83.44 210 GLU A O 1
#

Sequence (210 aa):
MASLLSQSEILHLESSTSFVFPEDGAVVLLVGSLRHGFSYPQEKIAFFSEKDIFTEEKVIVSRLPAKPFLSHFRDLKGGDYVVHADYGIGLFMGLMKMEIERKNREFIEIIYKDEDKLFVPVEDLNLVQKYSKVGSSVPLLNKLGSPSWERTKARIKKAIEKMAKELLHLYAQRKTMKGFSFSLGGDWQSEFERTFEYEETEDQLSAIKE

Nearest PDB structures (foldseek):
  6acx-assembly2_A  TM=5.644E-01  e=8.069E-12  Mycolicibacterium smegmatis MC2 155
  6ac6-assembly2_A  TM=6.207E-01  e=5.713E-11  Mycolicibacterium smegmatis MC2 155
  6aca-assembly1_A  TM=5.206E-01  e=2.580E-11  Mycobacterium tuberculosis H37Rv
  6yhz-assembly1_A  TM=8.546E-01  e=2.253E-06  Escherichia coli
  6x50-assembly1_A  TM=3.587E-01  e=8.767E-11  Escherichia coli

InterPro domains:
  IPR003711 CarD-like/TRCF, RNAP-interacting domain [PF02559] (76-132)
  IPR003711 CarD-like/TRCF, RNAP-interacting domain [SM01058] (75-172)
  IPR027417 P-loop containing nucleoside triphosphate hydrolase [G3DSA:3.40.50.300] (138-210)
  IPR036101 CarD-like/TRCF, RNAP-interacting domain superfamily [SSF141259] (69-144)

Radius of gyration: 33.21 Å; Cα contacts (8 Å, |Δi|>4): 207; chains: 1; bounding box: 72×68×69 Å